Protein AF-0000000081785352 (afdb_homodimer)

Solvent-accessible surface area (backbone atoms only — not comparable to full-atom values): 16681 Å² total; per-residue (Å²): 134,84,82,73,74,74,72,71,71,74,72,75,78,76,78,70,75,74,60,83,77,53,46,38,30,34,48,76,47,72,40,53,47,64,57,31,37,46,71,58,46,30,37,68,71,45,39,52,56,57,69,66,54,66,41,34,36,35,33,47,61,52,92,80,40,38,36,40,42,34,42,35,51,96,47,37,34,42,33,44,45,51,38,59,75,39,72,48,75,42,77,31,91,75,38,78,31,36,65,34,37,33,38,31,36,75,40,66,90,74,40,27,42,35,35,39,26,69,72,33,74,70,61,34,63,31,40,33,42,34,75,55,96,81,22,45,38,36,37,39,31,38,53,87,33,56,21,40,36,36,22,39,74,51,135,134,84,80,74,74,74,72,72,71,76,73,74,80,76,78,70,74,76,60,82,77,52,46,39,31,32,48,77,46,73,40,52,48,62,56,33,36,47,70,59,46,31,37,70,71,45,39,52,55,57,70,68,54,65,40,35,36,37,33,46,62,50,92,80,40,40,37,39,41,35,43,35,52,95,48,37,34,42,33,44,45,51,39,60,75,40,72,49,75,43,76,30,91,74,38,80,29,35,68,34,37,33,39,32,35,76,39,67,90,74,41,27,40,34,35,39,26,70,71,32,75,70,60,34,61,30,41,32,41,32,76,55,97,80,22,44,37,37,38,40,33,38,52,88,34,56,21,40,38,37,22,38,73,50,136

Secondary structure (DSSP, 8-state):
------------PPPPPS----EEEEEEEEESHHHHHHHTT--HHHHHHHHH---EEEEEE-TT-EEEEEEE-SSEEEEEEEETTS-EEEE-TTSTT-EEEEEEEEETTTTEEEEEESS-TTTSEEEEEEEETTEEEEEEEETTEEEEEEEEEE-/------------PPPPPS----EEEEEEEEESHHHHHHHTT--HHHHHHHHH---EEEEEE-TT-EEEEEEE-SSEEEEEEEETTS-EEEE-TTSTT-EEEEEEEEETTTTEEEEEESS-TTTSEEEEEEEETTEEEEEEEETTEEEEEEEEEE-

Nearest PDB structures (foldseek):
  6c1z-assembly1_A  TM=8.554E-01  e=6.129E-11  Caenorhabditis elegans
  1o8v-assembly1_A  TM=8.594E-01  e=3.859E-10  Echinococcus granulosus
  2flj-assembly1_A  TM=8.666E-01  e=2.560E-09  Locusta migratoria
  1ftp-assembly1_B  TM=8.666E-01  e=1.377E-08  Schistocerca gregaria
  3em0-assembly1_A  TM=8.416E-01  e=2.353E-07  Danio rerio

Organism: Acanthaster planci (NCBI:txid133434)

Structure (mmCIF, N/CA/C/O backbone):
data_AF-0000000081785352-model_v1
#
loop_
_entity.id
_entity.type
_entity.pdbx_description
1 polymer 'Cellular retinoic acid-binding protein 2-like'
#
loop_
_atom_site.group_PDB
_atom_site.id
_atom_site.type_symbol
_atom_site.label_atom_id
_atom_site.label_alt_id
_atom_site.label_comp_id
_atom_site.label_asym_id
_atom_site.label_entity_id
_atom_site.label_seq_id
_atom_site.pdbx_PDB_ins_code
_atom_site.Cartn_x
_atom_site.Cartn_y
_atom_site.Cartn_z
_atom_site.occupancy
_atom_site.B_iso_or_equiv
_atom_site.auth_seq_id
_atom_site.auth_comp_id
_atom_site.auth_asym_id
_atom_site.auth_atom_id
_atom_site.pdbx_PDB_model_num
ATOM 1 N N . MET A 1 1 ? -49 -27.609 -0.62 1 34.97 1 MET A N 1
ATOM 2 C CA . MET A 1 1 ? -47.781 -27.375 -1.351 1 34.97 1 MET A CA 1
ATOM 3 C C . MET A 1 1 ? -46.562 -27.484 -0.421 1 34.97 1 MET A C 1
ATOM 5 O O . MET A 1 1 ? -46.5 -26.781 0.588 1 34.97 1 MET A O 1
ATOM 9 N N . SER A 1 2 ? -45.875 -28.703 -0.407 1 41.09 2 SER A N 1
ATOM 10 C CA . SER A 1 2 ? -44.75 -29.047 0.441 1 41.09 2 SER A CA 1
ATOM 11 C C . SER A 1 2 ? -43.531 -28.156 0.157 1 41.09 2 SER A 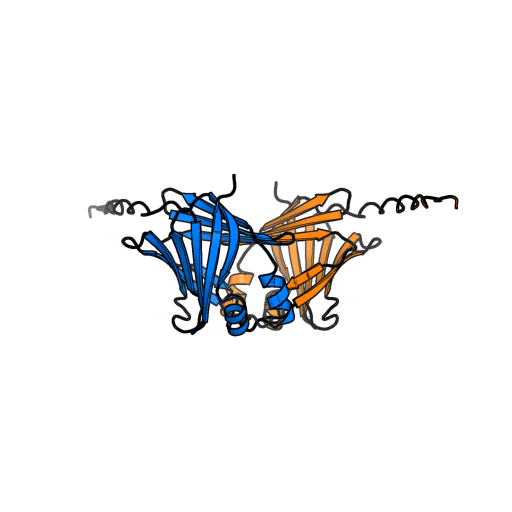C 1
ATOM 13 O O . SER A 1 2 ? -43.125 -28 -0.996 1 41.09 2 SER A O 1
ATOM 15 N N . ASN A 1 3 ? -43.25 -27.078 0.851 1 48 3 ASN A N 1
ATOM 16 C CA . ASN A 1 3 ? -42 -26.312 0.846 1 48 3 ASN A CA 1
ATOM 17 C C . ASN A 1 3 ? -40.781 -27.203 0.98 1 48 3 ASN A C 1
ATOM 19 O O . ASN A 1 3 ? -40.469 -27.672 2.076 1 48 3 ASN A O 1
ATOM 23 N N . THR A 1 4 ? -40.406 -28.062 -0.015 1 46.59 4 THR A N 1
ATOM 24 C CA . THR A 1 4 ? -39.125 -28.75 -0.022 1 46.59 4 THR A CA 1
ATOM 25 C C . THR A 1 4 ? -37.969 -27.766 0.078 1 46.59 4 THR A C 1
ATOM 27 O O . THR A 1 4 ? -37.75 -26.953 -0.825 1 46.59 4 THR A O 1
ATOM 30 N N . THR A 1 5 ? -37.688 -27.312 1.221 1 48.66 5 THR A N 1
ATOM 31 C CA . THR A 1 5 ? -36.406 -26.656 1.457 1 48.66 5 THR A CA 1
ATOM 32 C C . THR A 1 5 ? -35.281 -27.438 0.788 1 48.66 5 THR A C 1
ATOM 34 O O . THR A 1 5 ? -35.031 -28.594 1.135 1 48.66 5 THR A O 1
ATOM 37 N N . SER A 1 6 ? -35.031 -27.25 -0.43 1 46.06 6 SER A N 1
ATOM 38 C CA . SER A 1 6 ? -33.875 -27.859 -1.086 1 46.06 6 SER A CA 1
ATOM 39 C C . SER A 1 6 ? -32.594 -27.703 -0.244 1 46.06 6 SER A C 1
ATOM 41 O O . SER A 1 6 ? -32.188 -26.578 0.062 1 46.06 6 SER A O 1
ATOM 43 N N . GLU A 1 7 ? -32.312 -28.594 0.63 1 48.66 7 GLU A N 1
ATOM 44 C CA . GLU A 1 7 ? -31 -28.734 1.277 1 48.66 7 GLU A CA 1
ATOM 45 C C . GLU A 1 7 ? -29.859 -28.531 0.283 1 48.66 7 GLU A C 1
ATOM 47 O O . GLU A 1 7 ? -29.719 -29.297 -0.674 1 48.66 7 GLU A O 1
ATOM 52 N N . GLN A 1 8 ? -29.531 -27.344 -0.098 1 49.44 8 GLN A N 1
ATOM 53 C CA . GLN A 1 8 ? -28.344 -27.219 -0.934 1 49.44 8 GLN A CA 1
ATOM 54 C C . GLN A 1 8 ? -27.234 -28.156 -0.459 1 49.44 8 GLN A C 1
ATOM 56 O O . GLN A 1 8 ? -26.938 -28.219 0.736 1 49.44 8 GLN A O 1
ATOM 61 N N . GLU A 1 9 ? -27.047 -29.281 -1.127 1 48.69 9 GLU A N 1
ATOM 62 C CA . GLU A 1 9 ? -25.922 -30.156 -0.793 1 48.69 9 GLU A CA 1
ATOM 63 C C . GLU A 1 9 ? -24.688 -29.359 -0.428 1 48.69 9 GLU A C 1
ATOM 65 O O . GLU A 1 9 ? -24.391 -28.344 -1.05 1 48.69 9 GLU A O 1
ATOM 70 N N . PRO A 1 10 ? -24.094 -29.547 0.705 1 54.91 10 PRO A N 1
ATOM 71 C CA . PRO A 1 10 ? -22.859 -28.844 1.062 1 54.91 10 PRO A CA 1
ATOM 72 C C . PRO A 1 10 ? -21.859 -28.797 -0.092 1 54.91 10 PRO A C 1
ATOM 74 O O . PRO A 1 10 ? -21.719 -29.766 -0.843 1 54.91 10 PRO A O 1
ATOM 77 N N . LEU A 1 11 ? -21.562 -27.641 -0.565 1 58.19 11 LEU A N 1
ATOM 78 C CA . LEU A 1 11 ? -20.516 -27.531 -1.579 1 58.19 11 LEU A CA 1
ATOM 79 C C . LEU A 1 11 ? -19.375 -28.5 -1.293 1 58.19 11 LEU A C 1
ATOM 81 O O . LEU A 1 11 ? -19.062 -28.766 -0.131 1 58.19 11 LEU A O 1
ATOM 85 N N . PRO A 1 12 ? -19.141 -29.484 -2.182 1 58.5 12 PRO A N 1
ATOM 86 C CA . PRO A 1 12 ? -17.984 -30.359 -1.933 1 58.5 12 PRO A CA 1
ATOM 87 C C . PRO A 1 12 ? -16.828 -29.625 -1.267 1 58.5 12 PRO A C 1
ATOM 89 O O . PRO A 1 12 ? -16.656 -28.422 -1.468 1 58.5 12 PRO A O 1
ATOM 92 N N . PRO A 1 13 ? -16.234 -30.266 -0.225 1 62.09 13 PRO A N 1
ATOM 93 C CA . PRO A 1 13 ? -15.094 -29.641 0.458 1 62.09 13 PRO A CA 1
ATOM 94 C C . PRO A 1 13 ? -14.023 -29.141 -0.512 1 62.09 13 PRO A C 1
ATOM 96 O O . PRO A 1 13 ? -13.758 -29.797 -1.524 1 62.09 13 PRO A O 1
ATOM 99 N N . LYS A 1 14 ? -13.773 -27.859 -0.495 1 67.38 14 LYS A N 1
ATOM 100 C CA . LYS A 1 14 ? -12.719 -27.297 -1.33 1 67.38 14 LYS A CA 1
ATOM 101 C C . LYS A 1 14 ? -11.422 -28.078 -1.183 1 67.38 14 LYS A C 1
ATOM 103 O O . LYS A 1 14 ? -11 -28.391 -0.067 1 67.38 14 LYS A O 1
ATOM 108 N N . PRO A 1 15 ? -10.914 -28.609 -2.307 1 77.12 15 PRO A N 1
ATOM 109 C CA . PRO A 1 15 ? -9.625 -29.312 -2.193 1 77.12 15 PRO A CA 1
ATOM 110 C C . PRO A 1 15 ? -8.57 -28.484 -1.473 1 77.12 15 PRO A C 1
ATOM 112 O O . PRO A 1 15 ? -8.578 -27.25 -1.562 1 77.12 15 PRO A O 1
ATOM 115 N N . LYS A 1 16 ? -7.848 -29.188 -0.666 1 82.25 16 LYS A N 1
ATOM 116 C CA . LYS A 1 16 ? -6.758 -28.547 0.069 1 82.25 16 LYS A CA 1
ATOM 117 C C . LYS A 1 16 ? -5.707 -27.984 -0.885 1 82.25 16 LYS A C 1
ATOM 119 O O . LYS A 1 16 ? -5.398 -28.609 -1.909 1 82.25 16 LYS A O 1
ATOM 124 N N . ALA A 1 17 ? -5.152 -26.828 -0.59 1 89.88 17 ALA A N 1
ATOM 125 C CA . ALA A 1 17 ? -4.102 -26.219 -1.392 1 89.88 17 ALA A CA 1
ATOM 126 C C . ALA A 1 17 ? -2.924 -27.156 -1.588 1 89.88 17 ALA A C 1
ATOM 128 O O . ALA A 1 17 ? -2.561 -27.906 -0.673 1 89.88 17 ALA A O 1
ATOM 129 N N . PRO A 1 18 ? -2.295 -27.219 -2.775 1 91.12 18 PRO A N 1
ATOM 130 C CA . PRO A 1 18 ? -1.188 -28.141 -3.049 1 91.12 18 PRO A CA 1
ATOM 131 C C . PRO A 1 18 ? 0.081 -27.781 -2.279 1 91.12 18 PRO A C 1
ATOM 133 O O . PRO A 1 18 ? 0.969 -28.625 -2.119 1 91.12 18 PRO A O 1
ATOM 136 N N . VAL A 1 19 ? 0.191 -26.562 -1.923 1 92.88 19 VAL A N 1
ATOM 137 C CA . VAL A 1 19 ? 1.374 -26.125 -1.188 1 92.88 19 VAL A CA 1
ATOM 138 C C . VAL A 1 19 ? 0.979 -25.078 -0.15 1 92.88 19 VAL A C 1
ATOM 140 O O . VAL A 1 19 ? 0.018 -24.328 -0.347 1 92.88 19 VAL A O 1
ATOM 143 N N . ASP A 1 20 ? 1.689 -25.109 0.967 1 94.56 20 ASP A N 1
ATOM 144 C CA . ASP A 1 20 ? 1.576 -24.062 1.983 1 94.56 20 ASP A CA 1
ATOM 145 C C . ASP A 1 20 ? 2.689 -23.031 1.837 1 94.56 20 ASP A C 1
ATOM 147 O O . ASP A 1 20 ? 3.854 -23.312 2.125 1 94.56 20 ASP A O 1
ATOM 151 N N . LEU A 1 21 ? 2.385 -21.859 1.47 1 96.31 21 LEU A N 1
ATOM 152 C CA . LEU A 1 21 ? 3.361 -20.812 1.222 1 96.31 21 LEU A CA 1
ATOM 153 C C . LEU A 1 21 ? 3.588 -19.969 2.477 1 96.31 21 LEU A C 1
ATOM 155 O O . LEU A 1 21 ? 4.367 -19.016 2.459 1 96.31 21 LEU A O 1
ATOM 159 N N . SER A 1 22 ? 2.912 -20.297 3.631 1 96.94 22 SER A N 1
ATOM 160 C CA . SER A 1 22 ? 2.992 -19.5 4.848 1 96.94 22 SER A CA 1
ATOM 161 C C . SER A 1 22 ? 4.434 -19.359 5.324 1 96.94 22 SER A C 1
ATOM 163 O O . SER A 1 22 ? 5.211 -20.312 5.258 1 96.94 22 SER A O 1
ATOM 165 N N . GLY A 1 23 ? 4.715 -18.156 5.793 1 97.44 23 GLY A N 1
ATOM 166 C CA . GLY A 1 23 ? 6.043 -17.922 6.34 1 97.44 23 GLY A CA 1
ATOM 167 C C . GLY A 1 23 ? 6.516 -16.484 6.152 1 97.44 23 GLY A C 1
ATOM 168 O O . GLY A 1 23 ? 5.777 -15.648 5.648 1 97.44 23 GLY A O 1
ATOM 169 N N . LYS A 1 24 ? 7.652 -16.25 6.68 1 98.44 24 LYS A N 1
ATOM 170 C CA . LYS A 1 24 ? 8.359 -14.984 6.477 1 98.44 24 LYS A CA 1
ATOM 171 C C . LYS A 1 24 ? 9.562 -15.172 5.555 1 98.44 24 LYS A C 1
ATOM 173 O O . LYS A 1 24 ? 10.344 -16.109 5.727 1 98.44 24 LYS A O 1
ATOM 178 N N . TRP A 1 25 ? 9.617 -14.336 4.629 1 98.56 25 TRP A N 1
ATOM 179 C CA . TRP A 1 25 ? 10.57 -14.461 3.531 1 98.56 25 TRP A CA 1
ATOM 180 C C . TRP A 1 25 ? 11.328 -13.148 3.316 1 98.56 25 TRP A C 1
ATOM 182 O O . TRP A 1 25 ? 10.734 -12.07 3.379 1 98.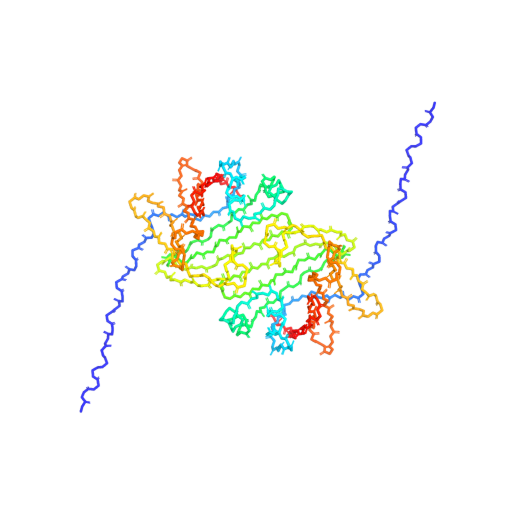56 25 TRP A O 1
ATOM 192 N N . LYS A 1 26 ? 12.609 -13.289 3.004 1 98.38 26 LYS A N 1
ATOM 193 C CA . LYS A 1 26 ? 13.43 -12.117 2.707 1 98.38 26 LYS A CA 1
ATOM 194 C C . LYS A 1 26 ? 14 -12.195 1.292 1 98.38 26 LYS A C 1
ATOM 196 O O . LYS A 1 26 ? 14.523 -13.227 0.881 1 98.38 26 LYS A O 1
ATOM 201 N N . LEU A 1 27 ? 13.875 -11.109 0.538 1 98.5 27 LEU A N 1
ATOM 202 C CA . LEU A 1 27 ? 14.422 -11.047 -0.811 1 98.5 27 LEU A CA 1
ATOM 203 C C . LEU A 1 27 ? 15.945 -11.133 -0.781 1 98.5 27 LEU A C 1
ATOM 205 O O . LEU A 1 27 ? 16.594 -10.438 -0.003 1 98.5 27 LEU A O 1
ATOM 209 N N . ILE A 1 28 ? 16.484 -11.922 -1.74 1 97.75 28 ILE A N 1
ATOM 210 C CA . ILE A 1 28 ? 17.938 -12.031 -1.75 1 97.75 28 ILE A CA 1
ATOM 211 C C . ILE A 1 28 ? 18.469 -11.805 -3.166 1 97.75 28 ILE A C 1
ATOM 213 O O . ILE A 1 28 ? 19.672 -11.578 -3.363 1 97.75 28 ILE A O 1
ATOM 217 N N . LYS A 1 29 ? 17.594 -11.953 -4.129 1 97.12 29 LYS A N 1
ATOM 218 C CA . LYS A 1 29 ? 18.047 -11.852 -5.516 1 97.12 29 LYS A CA 1
ATOM 219 C C . LYS A 1 29 ? 16.891 -11.461 -6.438 1 97.12 29 LYS A C 1
ATOM 221 O O . LYS A 1 29 ? 15.766 -11.914 -6.246 1 97.12 29 LYS A O 1
ATOM 226 N N . ASN A 1 30 ? 17.219 -10.625 -7.414 1 97.81 30 ASN A N 1
ATOM 227 C CA . ASN A 1 30 ? 16.312 -10.32 -8.508 1 97.81 30 ASN A CA 1
ATOM 228 C C . ASN A 1 30 ? 16.891 -10.75 -9.859 1 97.81 30 ASN A C 1
ATOM 230 O O . ASN A 1 30 ? 18.094 -10.711 -10.055 1 97.81 30 ASN A O 1
ATOM 234 N N . GLU A 1 31 ? 16.062 -11.188 -10.75 1 98.31 31 GLU A N 1
ATOM 235 C CA . GLU A 1 31 ? 16.375 -11.344 -12.164 1 98.31 31 GLU A CA 1
ATOM 236 C C . GLU A 1 31 ? 15.461 -10.469 -13.031 1 98.31 31 GLU A C 1
ATOM 238 O O . GLU A 1 31 ? 14.234 -10.539 -12.914 1 98.31 31 GLU A O 1
ATOM 243 N N . ASN A 1 32 ? 16.031 -9.586 -13.875 1 98.12 32 ASN A N 1
ATOM 244 C CA . ASN A 1 32 ? 15.336 -8.781 -14.867 1 98.12 32 ASN A CA 1
ATOM 245 C C . ASN A 1 32 ? 14.336 -7.832 -14.219 1 98.12 32 ASN A C 1
ATOM 247 O O . ASN A 1 32 ? 13.266 -7.578 -14.773 1 98.12 32 ASN A O 1
ATOM 251 N N . TYR A 1 33 ? 14.617 -7.426 -13.008 1 97.5 33 TYR A N 1
ATOM 252 C CA . TYR A 1 33 ? 13.664 -6.602 -12.266 1 97.5 33 TYR A CA 1
ATOM 253 C C . TYR A 1 33 ? 13.648 -5.176 -12.797 1 97.5 33 TYR A C 1
ATOM 255 O O . TYR A 1 33 ? 12.594 -4.551 -12.891 1 97.5 33 TYR A O 1
ATOM 263 N N . ASP A 1 34 ? 14.852 -4.664 -13.141 1 95.94 34 ASP A N 1
ATOM 264 C CA . ASP A 1 34 ? 14.93 -3.32 -13.711 1 95.94 34 ASP A CA 1
ATOM 265 C C . ASP A 1 34 ? 14.109 -3.219 -14.992 1 95.94 34 ASP A C 1
ATOM 267 O O . ASP A 1 34 ? 13.359 -2.26 -15.18 1 95.94 34 ASP A O 1
ATOM 271 N N . GLU A 1 35 ? 14.164 -4.148 -15.875 1 96.38 35 GLU A N 1
ATOM 272 C CA . GLU A 1 35 ? 13.406 -4.172 -17.125 1 96.38 35 GLU A CA 1
ATOM 273 C C . GLU A 1 35 ? 11.906 -4.242 -16.859 1 96.38 35 GLU A C 1
ATOM 275 O O . GLU A 1 35 ? 11.117 -3.605 -17.562 1 96.38 35 GLU A O 1
ATOM 280 N N . PHE A 1 36 ? 11.594 -5 -15.922 1 96.69 36 PHE A N 1
ATOM 281 C CA . PHE A 1 36 ? 10.195 -5.109 -15.531 1 96.69 36 PHE A CA 1
ATOM 282 C C . PHE A 1 36 ? 9.648 -3.762 -15.078 1 96.69 36 PHE A C 1
ATOM 284 O O . PHE A 1 36 ? 8.594 -3.328 -15.531 1 96.69 36 PHE A O 1
ATOM 291 N N . LEU A 1 37 ? 10.406 -3.059 -14.234 1 95.06 37 LEU A N 1
ATOM 292 C CA . LE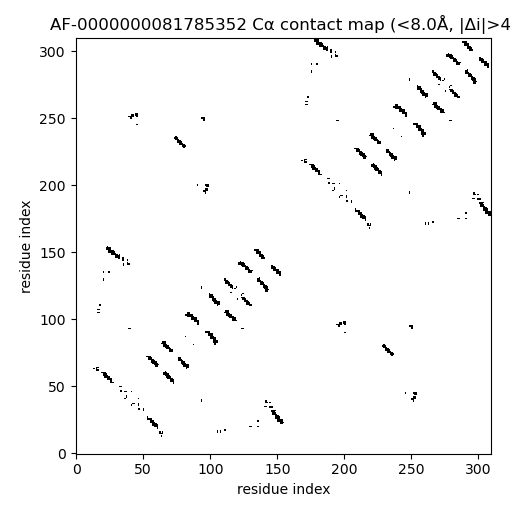U A 1 37 ? 10 -1.744 -13.75 1 95.06 37 LEU A CA 1
ATOM 293 C C . LEU A 1 37 ? 9.922 -0.741 -14.898 1 95.06 37 LEU A C 1
ATOM 295 O O . LEU A 1 37 ? 9.016 0.095 -14.938 1 95.06 37 LEU A O 1
ATOM 299 N N . GLN A 1 38 ? 10.898 -0.884 -15.805 1 93.81 38 GLN A N 1
ATOM 300 C CA . GLN A 1 38 ? 10.867 -0.028 -16.984 1 93.81 38 GLN A CA 1
ATOM 301 C C . GLN A 1 38 ? 9.594 -0.247 -17.797 1 93.81 38 GLN A C 1
ATOM 303 O O . GLN A 1 38 ? 8.969 0.713 -18.25 1 93.81 38 GLN A O 1
ATOM 308 N N . ALA A 1 39 ? 9.195 -1.455 -17.953 1 93.94 39 ALA A N 1
ATOM 309 C CA . ALA A 1 39 ? 7.98 -1.796 -18.688 1 93.94 39 ALA A CA 1
ATOM 310 C C . ALA A 1 39 ? 6.738 -1.282 -17.969 1 93.94 39 ALA A C 1
ATOM 312 O O . ALA A 1 39 ? 5.715 -1.004 -18.594 1 93.94 39 ALA A O 1
ATOM 313 N N . LEU A 1 40 ? 6.777 -1.118 -16.656 1 90.5 40 LEU A N 1
ATOM 314 C CA . LEU A 1 40 ? 5.684 -0.582 -15.844 1 90.5 40 LEU A CA 1
ATOM 315 C C . LEU A 1 40 ? 5.609 0.936 -15.977 1 90.5 40 LEU A C 1
ATOM 317 O O . LEU A 1 40 ? 4.66 1.558 -15.484 1 90.5 40 LEU A O 1
ATOM 321 N N . GLY A 1 41 ? 6.695 1.48 -16.5 1 88.81 41 GLY A N 1
ATOM 322 C CA . GLY A 1 41 ? 6.73 2.926 -16.656 1 88.81 41 GLY A CA 1
ATOM 323 C C . GLY A 1 41 ? 7.426 3.629 -15.5 1 88.81 41 GLY A C 1
ATOM 324 O O . GLY A 1 41 ? 7.246 4.832 -15.305 1 88.81 41 GLY A O 1
ATOM 325 N N . VAL A 1 42 ? 8.164 2.865 -14.781 1 90.19 42 VAL A N 1
ATOM 326 C CA . VAL A 1 42 ? 8.891 3.457 -13.656 1 90.19 42 VAL A CA 1
ATOM 327 C C . VAL A 1 42 ? 10.164 4.137 -14.164 1 90.19 42 VAL A C 1
ATOM 329 O O . VAL A 1 42 ? 10.93 3.543 -14.93 1 90.19 42 VAL A O 1
ATOM 332 N N . GLY A 1 43 ? 10.336 5.398 -13.781 1 90.69 43 GLY A N 1
ATOM 333 C CA . GLY A 1 43 ? 11.516 6.148 -14.18 1 90.69 43 GLY A CA 1
ATOM 334 C C . GLY A 1 43 ? 12.805 5.582 -13.609 1 90.69 43 GLY A C 1
ATOM 335 O O . GLY A 1 43 ? 12.781 4.809 -12.648 1 90.69 43 GLY A O 1
ATOM 336 N N . LYS A 1 44 ? 13.867 5.953 -14.133 1 92.06 44 LYS A N 1
ATOM 337 C CA . LYS A 1 44 ? 15.172 5.371 -13.844 1 92.06 44 LYS A CA 1
ATOM 338 C C . LYS A 1 44 ? 15.531 5.512 -12.367 1 92.06 44 LYS A C 1
ATOM 340 O O . LYS A 1 44 ? 15.961 4.547 -11.734 1 92.06 44 LYS A O 1
ATOM 345 N N . ILE A 1 45 ? 15.43 6.691 -11.742 1 88.44 45 ILE A N 1
ATOM 346 C CA . ILE A 1 45 ? 15.828 6.945 -10.367 1 88.44 45 ILE A CA 1
ATOM 347 C C . ILE A 1 45 ? 14.992 6.09 -9.422 1 88.44 45 ILE A C 1
ATOM 349 O O . ILE A 1 45 ? 15.531 5.453 -8.508 1 88.44 45 ILE A O 1
ATOM 353 N N . ALA A 1 46 ? 13.664 6.008 -9.672 1 90.12 46 ALA A N 1
ATOM 354 C CA . ALA A 1 46 ? 12.773 5.176 -8.867 1 90.12 46 ALA A CA 1
ATOM 355 C C . ALA A 1 46 ? 13.125 3.697 -9.016 1 90.12 46 ALA A C 1
ATOM 357 O O . ALA A 1 46 ? 12.992 2.924 -8.062 1 90.12 46 ALA A O 1
ATOM 358 N N . ARG A 1 47 ? 13.609 3.281 -10.242 1 94.38 47 ARG A N 1
ATOM 359 C CA . ARG A 1 47 ? 13.977 1.885 -10.453 1 94.38 47 ARG A CA 1
ATOM 360 C C . ARG A 1 47 ? 15.211 1.514 -9.641 1 94.38 47 ARG A C 1
ATOM 362 O O . ARG A 1 47 ? 15.289 0.417 -9.086 1 94.38 47 ARG A O 1
ATOM 369 N N . VAL A 1 48 ? 16.109 2.449 -9.594 1 91.88 48 VAL A N 1
ATOM 370 C CA . VAL A 1 48 ? 17.312 2.215 -8.805 1 91.88 48 VAL A CA 1
ATOM 371 C C . VAL A 1 48 ? 16.953 2.072 -7.328 1 91.88 48 VAL A C 1
ATOM 373 O O . VAL A 1 48 ? 17.391 1.136 -6.66 1 91.88 48 VAL A O 1
ATOM 376 N N . ALA A 1 49 ? 16.078 2.926 -6.852 1 88.38 49 ALA A N 1
ATOM 377 C CA . ALA A 1 49 ? 15.641 2.883 -5.457 1 88.38 49 ALA A CA 1
ATOM 378 C C . ALA A 1 49 ? 14.906 1.581 -5.152 1 88.38 49 ALA A C 1
ATOM 380 O O . ALA A 1 49 ? 15.164 0.938 -4.133 1 88.38 49 ALA A O 1
ATOM 381 N N . ALA A 1 50 ? 14.055 1.256 -6.004 1 89.62 50 ALA A N 1
ATOM 382 C CA . ALA A 1 50 ? 13.281 0.03 -5.828 1 89.62 50 ALA A CA 1
ATOM 383 C C . ALA A 1 50 ? 14.18 -1.199 -5.852 1 89.62 50 ALA A C 1
ATOM 385 O O . ALA A 1 50 ? 14.039 -2.098 -5.02 1 89.62 50 ALA A O 1
ATOM 386 N N . SER A 1 51 ? 15.086 -1.235 -6.77 1 90.81 51 SER A N 1
ATOM 387 C CA . SER A 1 51 ? 15.961 -2.387 -6.969 1 90.81 51 SER A CA 1
ATOM 388 C C . SER A 1 51 ? 16.953 -2.529 -5.824 1 90.81 51 SER A C 1
ATOM 390 O O . SER A 1 51 ? 17.547 -3.598 -5.629 1 90.81 51 SER A O 1
ATOM 392 N N . SER A 1 52 ? 17.094 -1.444 -5.148 1 90.06 52 SER A N 1
ATOM 393 C CA . SER A 1 52 ? 18.062 -1.469 -4.062 1 90.06 52 SER A CA 1
ATOM 394 C C . SER A 1 52 ? 17.438 -1.981 -2.77 1 90.06 52 SER A C 1
ATOM 396 O O . SER A 1 52 ? 18.141 -2.281 -1.807 1 90.06 52 SER A O 1
ATOM 398 N N . GLN A 1 53 ? 16.188 -2.047 -2.748 1 89.12 53 GLN A N 1
ATOM 399 C CA . GLN A 1 53 ? 15.508 -2.521 -1.547 1 89.12 53 GLN A CA 1
ATOM 400 C C . GLN A 1 53 ? 15.523 -4.047 -1.472 1 89.12 53 GLN A C 1
ATOM 402 O O . GLN A 1 53 ? 15.562 -4.723 -2.5 1 89.12 53 GLN A O 1
ATOM 407 N N . SER A 1 54 ? 15.547 -4.539 -0.222 1 93.19 54 SER A N 1
ATOM 408 C CA . SER A 1 54 ? 15.359 -5.961 0.064 1 93.19 54 SER A CA 1
ATOM 409 C C . SER A 1 54 ? 14.125 -6.191 0.934 1 93.19 54 SER A C 1
ATOM 411 O O . SER A 1 54 ? 14.25 -6.418 2.139 1 93.19 54 SER A O 1
ATOM 413 N N . PRO A 1 55 ? 12.984 -6.16 0.284 1 97.06 55 PRO A N 1
ATOM 414 C CA . PRO A 1 55 ? 11.758 -6.289 1.068 1 97.06 55 PRO A CA 1
ATOM 415 C C . PRO A 1 55 ? 11.625 -7.652 1.742 1 97.06 55 PRO A C 1
ATOM 417 O O . PRO A 1 55 ? 12.266 -8.617 1.318 1 97.06 55 PRO A O 1
ATOM 420 N N . THR A 1 56 ? 10.883 -7.617 2.824 1 97.94 56 THR A N 1
ATOM 421 C CA . THR A 1 56 ? 10.406 -8.859 3.426 1 97.94 56 THR A CA 1
ATOM 422 C C . THR A 1 56 ? 8.953 -9.117 3.064 1 97.94 56 THR A C 1
ATOM 424 O O . THR A 1 56 ? 8.188 -8.18 2.828 1 97.94 56 THR A O 1
ATOM 427 N N . MET A 1 57 ? 8.625 -10.352 3.029 1 98.5 57 MET A N 1
ATOM 428 C CA . MET A 1 57 ? 7.262 -10.781 2.729 1 98.5 57 MET A CA 1
ATOM 429 C C . MET A 1 57 ? 6.762 -11.773 3.777 1 98.5 57 MET A C 1
ATOM 431 O O . MET A 1 57 ? 7.488 -12.688 4.168 1 98.5 57 MET A O 1
ATOM 435 N N . GLU A 1 58 ? 5.629 -11.555 4.258 1 98.62 58 GLU A N 1
ATOM 436 C CA . GLU A 1 58 ? 4.949 -12.531 5.105 1 98.62 58 GLU A CA 1
ATOM 437 C C . GLU A 1 58 ? 3.668 -13.039 4.445 1 98.62 58 GLU A C 1
ATOM 439 O O . GLU A 1 58 ? 2.826 -12.242 4.02 1 98.62 58 GLU A O 1
ATOM 444 N N . ILE A 1 59 ? 3.541 -14.281 4.332 1 98.31 59 ILE A N 1
ATOM 445 C CA . ILE A 1 59 ? 2.338 -14.906 3.793 1 98.31 59 ILE A CA 1
ATOM 446 C C . ILE A 1 59 ? 1.648 -15.719 4.887 1 98.31 59 ILE A C 1
ATOM 448 O O . ILE A 1 59 ? 2.279 -16.562 5.539 1 98.31 59 ILE A O 1
ATOM 452 N N . LYS A 1 60 ? 0.428 -15.43 5.102 1 98.44 60 LYS A N 1
ATOM 453 C CA . LYS A 1 60 ? -0.461 -16.266 5.914 1 98.44 60 LYS A CA 1
ATOM 454 C C . LYS A 1 60 ? -1.521 -16.938 5.051 1 98.44 60 LYS A C 1
ATOM 456 O O . LYS A 1 60 ? -2.271 -16.266 4.34 1 98.44 60 LYS A O 1
ATOM 461 N N . GLN A 1 61 ? -1.512 -18.141 5.059 1 97.56 61 GLN A N 1
ATOM 462 C CA . GLN A 1 61 ? -2.449 -19 4.34 1 97.56 61 GLN A CA 1
ATOM 463 C C . GLN A 1 61 ? -3.244 -19.875 5.305 1 97.56 61 GLN A C 1
ATOM 465 O O . GLN A 1 61 ? -2.666 -20.562 6.152 1 97.56 61 GLN A O 1
ATOM 470 N N . ASP A 1 62 ? -4.543 -19.859 5.148 1 96 62 ASP A N 1
ATOM 471 C CA . ASP A 1 62 ? -5.309 -20.703 6.055 1 96 62 ASP A CA 1
ATOM 472 C C . ASP A 1 62 ? -5.895 -21.906 5.316 1 96 62 ASP A C 1
ATOM 474 O O . ASP A 1 62 ? -5.605 -22.125 4.137 1 96 62 ASP A O 1
ATOM 478 N N . GLU A 1 63 ? -6.703 -22.672 6.016 1 92.31 63 GLU A N 1
ATOM 479 C CA . GLU A 1 63 ? -7.199 -23.938 5.48 1 92.31 63 GLU A CA 1
ATOM 480 C C . GLU A 1 63 ? -8.219 -23.719 4.367 1 92.31 63 GLU A C 1
ATOM 482 O O . GLU A 1 63 ? -8.508 -24.625 3.588 1 92.31 63 GLU A O 1
ATOM 487 N N . ASN A 1 64 ? -8.781 -22.531 4.258 1 91.56 64 ASN A N 1
ATOM 488 C CA . ASN A 1 64 ? -9.773 -22.188 3.24 1 91.56 64 ASN A CA 1
ATOM 489 C C . ASN A 1 64 ? -9.148 -21.391 2.096 1 91.56 64 ASN A C 1
ATOM 491 O O . ASN A 1 64 ? -9.859 -20.766 1.307 1 91.56 64 ASN A O 1
ATOM 495 N N . ASP A 1 65 ? -7.844 -21.297 2.053 1 92.12 65 ASP A N 1
ATOM 496 C CA . ASP A 1 65 ? -7.07 -20.625 1.013 1 92.12 65 ASP A CA 1
ATOM 497 C C . ASP A 1 65 ? -7.301 -19.125 1.049 1 92.12 65 ASP A C 1
ATOM 499 O O . ASP A 1 65 ? -7.32 -18.469 0.005 1 92.12 65 ASP A O 1
ATOM 503 N N . ASN A 1 66 ? -7.668 -18.703 2.17 1 96.38 66 ASN A N 1
ATOM 504 C CA . ASN A 1 66 ? -7.535 -17.266 2.404 1 96.38 66 ASN A CA 1
ATOM 505 C C . ASN A 1 66 ? -6.074 -16.859 2.572 1 96.38 66 ASN A C 1
ATOM 507 O O . ASN A 1 66 ? -5.344 -17.453 3.363 1 96.38 66 ASN A O 1
ATOM 511 N N . MET A 1 67 ? -5.75 -15.883 1.842 1 98 67 MET A N 1
ATOM 512 C CA . MET A 1 67 ? -4.359 -15.438 1.808 1 98 67 MET A CA 1
ATOM 513 C C . MET A 1 67 ? -4.227 -14.023 2.359 1 98 67 MET A C 1
ATOM 515 O O . MET A 1 67 ? -5.047 -13.156 2.055 1 98 67 MET A O 1
ATOM 519 N N . VAL A 1 68 ? -3.273 -13.773 3.16 1 98.38 68 VAL A N 1
ATOM 520 C CA . VAL A 1 68 ? -2.811 -12.445 3.549 1 98.38 68 VAL A CA 1
ATOM 521 C C . VAL A 1 68 ? -1.327 -12.297 3.215 1 98.38 68 VAL A C 1
ATOM 523 O O . VAL A 1 68 ? -0.484 -12.992 3.785 1 98.38 68 VAL A O 1
ATOM 526 N N . VAL A 1 69 ? -1.018 -11.453 2.324 1 98.31 69 VAL A N 1
ATOM 527 C CA . VAL A 1 69 ? 0.355 -11.242 1.879 1 98.31 69 VAL A CA 1
ATOM 528 C C . VAL A 1 69 ? 0.809 -9.836 2.26 1 98.31 69 VAL A C 1
ATOM 530 O O . VAL A 1 69 ? 0.263 -8.844 1.767 1 98.31 69 VAL A O 1
ATOM 533 N N . THR A 1 70 ? 1.789 -9.734 3.113 1 98.25 70 THR A N 1
ATOM 534 C CA . THR A 1 70 ? 2.334 -8.461 3.57 1 98.25 70 THR A CA 1
ATOM 535 C C . THR A 1 70 ? 3.75 -8.258 3.037 1 98.25 70 THR A C 1
ATOM 537 O O . THR A 1 70 ? 4.629 -9.086 3.258 1 98.25 70 THR A O 1
ATOM 540 N N . VAL A 1 71 ? 3.977 -7.254 2.252 1 97.69 71 VAL A N 1
ATOM 541 C CA . VAL A 1 71 ? 5.301 -6.863 1.772 1 97.69 71 VAL A CA 1
ATOM 542 C C . VAL A 1 71 ? 5.758 -5.598 2.494 1 97.69 71 VAL A C 1
ATOM 544 O O . VAL A 1 71 ? 5.02 -4.613 2.561 1 97.69 71 VAL A O 1
ATOM 547 N N . SER A 1 72 ? 6.941 -5.621 3.066 1 96.62 72 SER A N 1
ATOM 548 C CA . SER A 1 72 ? 7.406 -4.52 3.904 1 96.62 72 SER A CA 1
ATOM 549 C C . SER A 1 72 ? 8.789 -4.039 3.467 1 96.62 72 SER A C 1
ATOM 551 O O . SER A 1 72 ? 9.672 -4.848 3.195 1 96.62 72 SER A O 1
ATOM 553 N N . THR A 1 73 ? 8.938 -2.768 3.357 1 93 73 THR A N 1
ATOM 554 C CA . THR A 1 73 ? 10.195 -2.037 3.283 1 93 73 THR A CA 1
ATOM 555 C C . THR A 1 73 ? 10.391 -1.161 4.516 1 93 73 THR A C 1
ATOM 557 O O . THR A 1 73 ? 9.516 -1.103 5.387 1 93 73 THR A O 1
ATOM 560 N N . PRO A 1 74 ? 11.484 -0.517 4.75 1 84.81 74 PRO A N 1
ATOM 561 C CA . PRO A 1 74 ? 11.672 0.288 5.961 1 84.81 74 PRO A CA 1
ATOM 562 C C . PRO A 1 74 ? 10.617 1.387 6.105 1 84.81 74 PRO A C 1
ATOM 564 O O . PRO A 1 74 ? 10.156 1.662 7.215 1 84.81 74 PRO A O 1
ATOM 567 N N . MET A 1 75 ? 10.047 1.887 5.043 1 87.5 75 MET A N 1
ATOM 568 C CA . MET A 1 75 ? 9.18 3.059 5.18 1 87.5 75 MET A CA 1
ATOM 569 C C . MET A 1 75 ? 7.734 2.713 4.848 1 87.5 75 MET A C 1
ATOM 571 O O . MET A 1 75 ? 6.84 3.543 5.016 1 87.5 75 MET A O 1
ATOM 575 N N . ARG A 1 76 ? 7.547 1.504 4.422 1 92.94 76 ARG A N 1
ATOM 576 C CA . ARG A 1 76 ? 6.199 1.214 3.938 1 92.94 76 ARG A CA 1
ATOM 577 C C . ARG A 1 76 ? 5.902 -0.28 4.008 1 92.94 76 ARG A C 1
ATOM 579 O O . ARG A 1 76 ? 6.785 -1.106 3.77 1 92.94 76 ARG A O 1
ATOM 586 N N . ALA A 1 77 ? 4.664 -0.619 4.273 1 96.19 77 ALA A N 1
ATOM 587 C CA . ALA A 1 77 ? 4.176 -1.985 4.109 1 96.19 77 ALA A CA 1
ATOM 588 C C . ALA A 1 77 ? 2.82 -2.004 3.408 1 96.19 77 ALA A C 1
ATOM 590 O O . ALA A 1 77 ? 2.031 -1.064 3.543 1 96.19 77 ALA A O 1
ATOM 591 N N . THR A 1 78 ? 2.605 -2.984 2.582 1 96 78 THR A N 1
ATOM 592 C CA . THR A 1 78 ? 1.306 -3.248 1.975 1 96 78 THR A CA 1
ATOM 593 C C . THR A 1 78 ? 0.835 -4.664 2.301 1 96 78 THR A C 1
ATOM 595 O O . THR A 1 78 ? 1.637 -5.598 2.326 1 96 78 THR A O 1
ATOM 598 N N . GLU A 1 79 ? -0.402 -4.793 2.58 1 97.31 79 GLU A N 1
ATOM 599 C CA . GLU A 1 79 ? -1.046 -6.074 2.844 1 97.31 79 GLU A CA 1
ATOM 600 C C . GLU A 1 79 ? -2.205 -6.32 1.881 1 97.31 79 GLU A C 1
ATOM 602 O O . GLU A 1 79 ? -3.115 -5.496 1.775 1 97.31 79 GLU A O 1
ATOM 607 N N . ASP A 1 80 ? -2.188 -7.367 1.121 1 96.69 80 ASP A N 1
ATOM 608 C CA . ASP A 1 80 ? -3.277 -7.816 0.259 1 96.69 80 ASP A CA 1
ATOM 609 C C . ASP A 1 80 ? -3.969 -9.047 0.842 1 96.69 80 ASP A C 1
ATOM 611 O O . ASP A 1 80 ? -3.305 -9.969 1.322 1 96.69 80 ASP A O 1
ATOM 615 N N . ARG A 1 81 ? -5.211 -9 0.767 1 97.5 81 ARG A N 1
ATOM 616 C CA . ARG A 1 81 ? -6.043 -10.102 1.241 1 97.5 81 ARG A CA 1
ATOM 617 C C . ARG A 1 81 ? -6.93 -10.641 0.124 1 97.5 81 ARG A C 1
ATOM 619 O O . ARG A 1 81 ? -7.648 -9.875 -0.526 1 97.5 81 ARG A O 1
ATOM 626 N N . TYR A 1 82 ? -6.871 -11.906 -0.068 1 97.19 82 TYR A N 1
ATOM 627 C CA . TYR A 1 82 ? -7.711 -12.516 -1.097 1 97.19 82 TYR A CA 1
ATOM 628 C C . TYR A 1 82 ? -7.949 -13.992 -0.804 1 97.19 82 TYR A C 1
ATOM 630 O O . TYR A 1 82 ? -7.285 -14.578 0.056 1 97.19 82 TYR A O 1
ATOM 638 N N . THR A 1 83 ? -8.852 -14.57 -1.501 1 96.56 83 THR A N 1
ATOM 639 C CA . THR A 1 83 ? -9.148 -15.992 -1.445 1 96.56 83 THR A CA 1
ATOM 640 C C . THR A 1 83 ? -8.844 -16.656 -2.783 1 96.56 83 THR A C 1
ATOM 642 O O . THR A 1 83 ? -9.305 -16.203 -3.832 1 96.56 83 THR A O 1
ATOM 645 N N . VAL A 1 84 ? -8.078 -17.688 -2.709 1 96.94 84 VAL A N 1
ATOM 646 C CA . VAL A 1 84 ? -7.766 -18.406 -3.943 1 96.94 84 VAL A CA 1
ATOM 647 C C . VAL A 1 84 ? -9.039 -19 -4.539 1 96.94 84 VAL A C 1
ATOM 649 O O . VAL A 1 84 ? -9.859 -19.578 -3.822 1 96.94 84 VAL A O 1
ATOM 652 N N . GLY A 1 85 ? -9.164 -18.766 -5.836 1 95.94 85 GLY A N 1
ATOM 653 C CA . GLY A 1 85 ? -10.352 -19.234 -6.543 1 95.94 85 GLY A CA 1
ATOM 654 C C . GLY A 1 85 ? -11.438 -18.188 -6.652 1 95.94 85 GLY A C 1
ATOM 655 O O . GLY A 1 85 ? -12.445 -18.391 -7.328 1 95.94 85 GLY A O 1
ATOM 656 N N . GLN A 1 86 ? -11.242 -17.047 -5.984 1 96.75 86 GLN A N 1
ATOM 657 C CA . GLN A 1 86 ? -12.211 -15.961 -6.043 1 96.75 86 GLN A CA 1
ATOM 658 C C . GLN A 1 86 ? -11.594 -14.711 -6.668 1 96.75 86 GLN A C 1
ATOM 660 O O . GLN A 1 86 ? -10.438 -14.375 -6.383 1 96.75 86 GLN A O 1
ATOM 665 N N . GLU A 1 87 ? -12.367 -14.062 -7.41 1 97.25 87 GLU A N 1
ATOM 666 C CA . GLU A 1 87 ? -11.914 -12.805 -7.996 1 97.25 87 GLU A CA 1
ATOM 667 C C . GLU A 1 87 ? -11.883 -11.688 -6.953 1 97.25 87 GLU A C 1
ATOM 669 O O . GLU A 1 87 ? -12.641 -11.719 -5.984 1 97.25 87 GLU A O 1
ATOM 674 N N . PHE A 1 88 ? -11.055 -10.781 -7.254 1 94.75 88 PHE A N 1
ATOM 675 C CA . PHE A 1 88 ? -11.07 -9.531 -6.512 1 94.75 88 PHE A CA 1
ATOM 676 C C . PHE A 1 88 ? -10.672 -8.367 -7.402 1 94.75 88 PHE A C 1
ATOM 678 O O . PHE A 1 88 ? -10.016 -8.562 -8.43 1 94.75 88 PHE A O 1
ATOM 685 N N . THR A 1 89 ? -11.094 -7.203 -7.055 1 91.69 89 THR A N 1
ATOM 686 C CA . THR A 1 89 ? -10.844 -6 -7.836 1 91.69 89 THR A CA 1
ATOM 687 C C . THR A 1 89 ? -10.102 -4.957 -6.996 1 91.69 89 THR A C 1
ATOM 689 O O . THR A 1 89 ? -10.453 -4.719 -5.84 1 91.69 89 THR A O 1
ATOM 692 N N . ASN A 1 90 ? -8.992 -4.453 -7.574 1 87.62 90 ASN A N 1
ATOM 693 C CA . ASN A 1 90 ? -8.18 -3.42 -6.945 1 87.62 90 ASN A CA 1
ATOM 694 C C . ASN A 1 90 ? -7.789 -2.33 -7.941 1 87.62 90 ASN A C 1
ATOM 696 O O . ASN A 1 90 ? -7.895 -2.523 -9.156 1 87.62 90 ASN A O 1
ATOM 700 N N . PRO A 1 91 ? -7.402 -1.185 -7.328 1 82 91 PRO A N 1
ATOM 701 C CA . PRO A 1 91 ? -6.781 -0.219 -8.242 1 82 91 PRO A CA 1
ATOM 702 C C . PRO A 1 91 ? -5.625 -0.819 -9.039 1 82 91 PRO A C 1
ATOM 704 O O . PRO A 1 91 ? -4.848 -1.616 -8.5 1 82 91 PRO A O 1
ATOM 707 N N . ASP A 1 92 ? -5.551 -0.462 -10.266 1 84.56 92 ASP A N 1
ATOM 708 C CA . ASP A 1 92 ? -4.484 -0.931 -11.148 1 84.56 92 ASP A CA 1
ATOM 709 C C . ASP A 1 92 ? -3.207 -0.121 -10.938 1 84.56 92 ASP A C 1
ATOM 711 O O . ASP A 1 92 ? -3.184 1.086 -11.188 1 84.56 92 ASP A O 1
ATOM 715 N N . PRO A 1 93 ? -2.117 -0.799 -10.547 1 78.44 93 PRO A N 1
ATOM 716 C CA . PRO A 1 93 ? -0.896 -0.03 -10.297 1 78.44 93 PRO A CA 1
ATOM 717 C C . PRO A 1 93 ? -0.249 0.479 -11.586 1 78.44 93 PRO A C 1
ATOM 719 O O . PRO A 1 93 ? 0.635 1.337 -11.539 1 78.44 93 PRO A O 1
ATOM 722 N N . THR A 1 94 ? -0.661 -0.019 -12.727 1 79.5 94 THR A N 1
ATOM 723 C CA . THR A 1 94 ? -0.022 0.316 -13.992 1 79.5 94 THR A CA 1
ATOM 724 C C . THR A 1 94 ? -0.866 1.318 -14.773 1 79.5 94 THR A C 1
ATOM 726 O O . THR A 1 94 ? -0.424 1.844 -15.797 1 79.5 94 THR A O 1
ATOM 729 N N . ARG A 1 95 ? -2.053 1.481 -14.398 1 81.62 95 ARG A N 1
ATOM 730 C CA . ARG A 1 95 ? -2.943 2.447 -15.031 1 81.62 95 ARG A CA 1
ATOM 731 C C . ARG A 1 95 ? -3.578 3.369 -13.992 1 81.62 95 ARG A C 1
ATOM 733 O O . ARG A 1 95 ? -4.52 2.977 -13.297 1 81.62 95 ARG A O 1
ATOM 740 N N . GLU A 1 96 ? -3.039 4.562 -14.078 1 74.19 96 GLU A N 1
ATOM 741 C CA . GLU A 1 96 ? -3.5 5.531 -13.086 1 74.19 96 GLU A CA 1
ATOM 742 C C . GLU A 1 96 ? -5.016 5.711 -13.148 1 74.19 96 GLU A C 1
ATOM 744 O O . GLU A 1 96 ? -5.578 5.891 -14.234 1 74.19 96 GLU A O 1
ATOM 749 N N . GLY A 1 97 ? -5.66 5.477 -12.039 1 78.44 97 GLY A N 1
ATOM 750 C CA . GLY A 1 97 ? -7.074 5.801 -11.914 1 78.44 97 GLY A CA 1
ATOM 751 C C . GLY A 1 97 ? -7.988 4.676 -12.359 1 78.44 97 GLY A C 1
ATOM 752 O O . GLY A 1 97 ? -9.211 4.84 -12.391 1 78.44 97 GLY A O 1
ATOM 753 N N . GLU A 1 98 ? -7.469 3.584 -12.742 1 84.44 98 GLU A N 1
ATOM 754 C CA . GLU A 1 98 ? -8.281 2.473 -13.234 1 84.44 98 GLU A CA 1
ATOM 755 C C . GLU A 1 98 ? -8.266 1.304 -12.25 1 84.44 98 GLU A C 1
ATOM 757 O O . GLU A 1 98 ? -7.43 1.255 -11.344 1 84.44 98 GLU A O 1
ATOM 762 N N . LEU A 1 99 ? -9.344 0.47 -12.414 1 90.81 99 LEU A N 1
ATOM 763 C CA . LEU A 1 99 ? -9.422 -0.766 -11.641 1 90.81 99 LEU A CA 1
ATOM 764 C C . LEU A 1 99 ? -9.008 -1.963 -12.484 1 90.81 99 LEU A C 1
ATOM 766 O O . LEU A 1 99 ? -9.094 -1.921 -13.719 1 90.81 99 LEU A O 1
ATOM 770 N N . ALA A 1 100 ? -8.539 -2.932 -11.797 1 93 100 ALA A N 1
ATOM 771 C CA . ALA A 1 100 ? -8.266 -4.219 -12.43 1 93 100 ALA A CA 1
ATOM 772 C C . ALA A 1 100 ? -8.805 -5.371 -11.586 1 93 100 ALA A C 1
ATOM 774 O O . ALA A 1 100 ? -8.719 -5.344 -10.359 1 93 100 ALA A O 1
ATOM 775 N N . THR A 1 101 ? -9.359 -6.367 -12.281 1 96.12 101 THR A N 1
ATOM 776 C CA . THR A 1 101 ? -9.828 -7.586 -11.633 1 96.12 101 THR A CA 1
ATOM 777 C C . THR A 1 101 ? -8.789 -8.695 -11.758 1 96.12 101 THR A C 1
ATOM 779 O O . THR A 1 101 ? -8.219 -8.906 -12.828 1 96.12 101 THR A O 1
ATOM 782 N N . TYR A 1 102 ? -8.562 -9.352 -10.625 1 96.88 102 TYR A N 1
ATOM 783 C CA . TYR A 1 102 ? -7.574 -10.414 -10.547 1 96.88 102 TYR A CA 1
ATOM 784 C C . TYR A 1 102 ? -8.219 -11.727 -10.102 1 96.88 102 TYR A C 1
ATOM 786 O O . TYR A 1 102 ? -9.273 -11.719 -9.461 1 96.88 102 TYR A O 1
ATOM 794 N N . LEU A 1 103 ? -7.562 -12.82 -10.5 1 98.38 103 LEU A N 1
ATOM 795 C CA . LEU A 1 103 ? -8.008 -14.148 -10.078 1 98.38 103 LEU A CA 1
ATOM 796 C C . LEU A 1 103 ? -6.828 -14.992 -9.617 1 98.38 103 LEU A C 1
ATOM 798 O O . LEU A 1 103 ? -6.02 -15.438 -10.438 1 98.38 103 LEU A O 1
ATOM 802 N N . PRO A 1 104 ? -6.691 -15.195 -8.32 1 97.88 104 PRO A N 1
ATOM 803 C CA . PRO A 1 104 ? -5.699 -16.156 -7.816 1 97.88 104 PRO A CA 1
ATOM 804 C C . PRO A 1 104 ? -6.129 -17.609 -7.996 1 97.88 104 PRO A C 1
ATOM 806 O O . PRO A 1 104 ? -7.242 -17.969 -7.609 1 97.88 104 PRO A O 1
ATOM 809 N N . THR A 1 105 ? -5.254 -18.391 -8.523 1 97.31 105 THR A N 1
ATOM 810 C CA . THR A 1 105 ? -5.574 -19.797 -8.719 1 97.31 105 THR A CA 1
ATOM 811 C C . THR A 1 105 ? -4.355 -20.672 -8.445 1 97.31 105 THR A C 1
ATOM 813 O O . THR A 1 105 ? -3.219 -20.266 -8.703 1 97.31 105 THR A O 1
ATOM 816 N N . TRP A 1 106 ? -4.641 -21.844 -7.961 1 95.06 106 TRP A N 1
ATOM 817 C CA . TRP A 1 106 ? -3.6 -22.859 -7.836 1 95.06 106 TRP A CA 1
ATOM 818 C C . TRP A 1 106 ? -3.359 -23.562 -9.164 1 95.06 106 TRP A C 1
ATOM 820 O O . TRP A 1 106 ? -4.309 -23.891 -9.883 1 95.06 106 TRP A O 1
ATOM 830 N N . ASP A 1 107 ? -2.152 -23.578 -9.539 1 90.88 107 ASP A N 1
ATOM 831 C CA . ASP A 1 107 ? -1.723 -24.625 -10.453 1 90.88 107 ASP A CA 1
ATOM 832 C C . ASP A 1 107 ? -1.347 -25.906 -9.688 1 90.88 107 ASP A C 1
ATOM 834 O O . ASP A 1 107 ? -0.239 -26 -9.156 1 90.88 107 ASP A O 1
ATOM 838 N N . TRP A 1 108 ? -2.127 -26.859 -9.688 1 81.94 108 TRP A N 1
ATOM 839 C CA . TRP A 1 108 ? -2.027 -28.016 -8.812 1 81.94 108 TRP A CA 1
ATOM 840 C C . TRP A 1 108 ? -0.835 -28.891 -9.203 1 81.94 108 TRP A C 1
ATOM 842 O O . TRP A 1 108 ? -0.121 -29.391 -8.328 1 81.94 108 TRP A O 1
ATOM 852 N N . GLU A 1 109 ? -0.591 -29.109 -10.344 1 80.5 109 GLU A N 1
ATOM 853 C CA . GLU A 1 109 ? 0.532 -29.906 -10.812 1 80.5 109 GLU A CA 1
ATOM 854 C C . GLU A 1 109 ? 1.862 -29.219 -10.547 1 80.5 109 GLU A C 1
ATOM 856 O O . GLU A 1 109 ? 2.795 -29.828 -10.016 1 80.5 109 GLU A O 1
ATOM 861 N N . GLY A 1 110 ? 1.865 -27.984 -10.703 1 78.81 110 GLY A N 1
ATOM 862 C CA . GLY A 1 110 ? 3.094 -27.219 -10.578 1 78.81 110 GLY A CA 1
ATOM 863 C C . GLY A 1 110 ? 3.318 -26.672 -9.18 1 78.81 110 GLY A C 1
ATOM 864 O O . GLY A 1 110 ? 4.379 -26.125 -8.883 1 78.81 110 GLY A O 1
ATOM 865 N N . LYS A 1 111 ? 2.32 -26.875 -8.406 1 87.81 111 LYS A N 1
ATOM 866 C CA . LYS A 1 111 ? 2.361 -26.438 -7.02 1 87.81 111 LYS A CA 1
ATOM 867 C C . LYS A 1 111 ? 2.662 -24.953 -6.922 1 87.81 111 LYS A C 1
ATOM 869 O O . LYS A 1 111 ? 3.535 -24.531 -6.16 1 87.81 111 LYS A O 1
ATOM 874 N N . LYS A 1 112 ? 2.084 -24.234 -7.809 1 95.38 112 LYS A N 1
ATOM 875 C CA . LYS A 1 112 ? 2.311 -22.797 -7.801 1 95.38 112 LYS A CA 1
ATOM 876 C C . LYS A 1 112 ? 0.994 -22.031 -7.707 1 95.38 112 LYS A C 1
ATOM 878 O O . LYS A 1 112 ? -0.051 -22.531 -8.125 1 95.38 112 LYS A O 1
ATOM 883 N N . LEU A 1 113 ? 1.032 -20.859 -7.105 1 97.94 113 LEU A N 1
ATOM 884 C CA . LEU A 1 113 ? -0.078 -19.922 -7.055 1 97.94 113 LEU A CA 1
ATOM 885 C C . LEU A 1 113 ? 0.078 -18.844 -8.117 1 97.94 113 LEU A C 1
ATOM 887 O O . LEU A 1 113 ? 1.107 -18.156 -8.172 1 97.94 113 LEU A O 1
ATOM 891 N N . THR A 1 114 ? -0.966 -18.688 -8.953 1 97.94 114 THR A N 1
ATOM 892 C CA . THR A 1 114 ? -0.954 -17.672 -9.984 1 97.94 114 THR A CA 1
ATOM 893 C C . THR A 1 114 ? -2.064 -16.641 -9.742 1 97.94 114 THR A C 1
ATOM 895 O O . THR A 1 114 ? -3.221 -17.016 -9.531 1 97.94 114 THR A O 1
ATOM 898 N N . ILE A 1 115 ? -1.706 -15.422 -9.766 1 97.69 115 ILE A N 1
ATOM 899 C CA . ILE A 1 115 ? -2.652 -14.312 -9.758 1 97.69 115 ILE A CA 1
ATOM 900 C C . ILE A 1 115 ? -2.703 -13.672 -11.141 1 97.69 115 ILE A C 1
ATOM 902 O O . ILE A 1 115 ? -1.774 -12.961 -11.547 1 97.69 115 ILE A O 1
ATOM 906 N N . ARG A 1 116 ? -3.744 -13.852 -11.82 1 98.06 116 ARG A N 1
ATOM 907 C CA . ARG A 1 116 ? -3.881 -13.367 -13.188 1 98.06 116 ARG A CA 1
ATOM 908 C C . ARG A 1 116 ? -4.684 -12.07 -13.234 1 98.06 116 ARG A C 1
ATOM 910 O O . ARG A 1 116 ? -5.645 -11.906 -12.477 1 98.06 116 ARG A O 1
ATOM 917 N N . ASN A 1 117 ? -4.293 -11.227 -14.055 1 97.88 117 ASN A N 1
ATOM 918 C CA . ASN A 1 117 ? -5.082 -10.047 -14.383 1 97.88 117 ASN A CA 1
ATOM 919 C C . ASN A 1 117 ? -6.16 -10.359 -15.414 1 97.88 117 ASN A C 1
ATOM 921 O O . ASN A 1 117 ? -5.855 -10.562 -16.594 1 97.88 117 ASN A O 1
ATOM 925 N N . LEU A 1 118 ? -7.383 -10.367 -15.055 1 97.81 118 LEU A N 1
ATOM 926 C CA . LEU A 1 118 ? -8.477 -10.727 -15.953 1 97.81 118 LEU A CA 1
ATOM 927 C C . LEU A 1 118 ? -8.867 -9.539 -16.828 1 97.81 118 LEU A C 1
ATOM 929 O O . LEU A 1 118 ? -9.336 -9.719 -17.953 1 97.81 118 LEU A O 1
ATOM 933 N N . SER A 1 119 ? -8.742 -8.328 -16.297 1 96.31 119 SER A N 1
ATOM 934 C CA . SER A 1 119 ? -9.094 -7.117 -17.016 1 96.31 119 SER A CA 1
ATOM 935 C C . SER A 1 119 ? -8.102 -6.832 -18.141 1 96.31 119 SER A C 1
ATOM 937 O O . SER A 1 119 ? -8.445 -6.203 -19.141 1 96.31 119 SER A O 1
ATOM 939 N N . ARG A 1 120 ? -6.898 -7.266 -17.984 1 96 120 ARG A N 1
ATOM 940 C CA . ARG A 1 120 ? -5.812 -7.039 -18.922 1 96 120 ARG A CA 1
ATOM 941 C C . ARG A 1 120 ? -4.949 -8.289 -19.078 1 96 120 ARG A C 1
ATOM 943 O O . ARG A 1 120 ? -3.787 -8.305 -18.656 1 96 120 ARG A O 1
ATOM 950 N N . PRO A 1 121 ? -5.469 -9.18 -19.734 1 96.75 121 PRO A N 1
ATOM 951 C CA . PRO A 1 121 ? -4.797 -10.477 -19.812 1 96.75 121 PRO A CA 1
ATOM 952 C C . PRO A 1 121 ? -3.459 -10.406 -20.562 1 96.75 121 PRO A C 1
ATOM 954 O O . PRO A 1 121 ? -2.543 -11.172 -20.25 1 96.75 121 PRO A O 1
ATOM 957 N N . ASP A 1 122 ? -3.271 -9.383 -21.438 1 95.5 122 ASP A N 1
ATOM 958 C CA . ASP A 1 122 ? -2.105 -9.391 -22.312 1 95.5 122 ASP A CA 1
ATOM 959 C C . ASP A 1 122 ? -1.037 -8.414 -21.828 1 95.5 122 ASP A C 1
ATOM 961 O O . ASP A 1 122 ? 0.152 -8.609 -22.094 1 95.5 122 ASP A O 1
ATOM 965 N N . ASP A 1 123 ? -1.447 -7.395 -21.141 1 94.44 123 ASP A N 1
ATOM 966 C CA . ASP A 1 123 ? -0.457 -6.359 -20.859 1 94.44 123 ASP A CA 1
ATOM 967 C C . ASP A 1 123 ? -0.523 -5.926 -19.391 1 94.44 123 ASP A C 1
ATOM 969 O O . ASP A 1 123 ? 0.171 -4.992 -18.984 1 94.44 123 ASP A O 1
ATOM 973 N N . GLY A 1 124 ? -1.403 -6.578 -18.594 1 94.94 124 GLY A N 1
ATOM 974 C CA . GLY A 1 124 ? -1.467 -6.301 -17.172 1 94.94 124 GLY A CA 1
ATOM 975 C C . GLY A 1 124 ? -0.473 -7.113 -16.359 1 94.94 124 GLY A C 1
ATOM 976 O O . GLY A 1 124 ? 0.277 -7.918 -16.906 1 94.94 124 GLY A O 1
ATOM 977 N N . ILE A 1 125 ? -0.481 -6.875 -15.07 1 96.19 125 ILE A N 1
ATOM 978 C CA . ILE A 1 125 ? 0.478 -7.543 -14.203 1 96.19 125 ILE A CA 1
ATOM 979 C C . ILE A 1 125 ? -0.047 -8.93 -13.82 1 96.19 125 ILE A C 1
ATOM 981 O O . ILE A 1 125 ? -1.217 -9.078 -13.461 1 96.19 125 ILE A O 1
ATOM 985 N N . HIS A 1 126 ? 0.748 -9.898 -13.961 1 97.81 126 HIS A N 1
ATOM 986 C CA . HIS A 1 126 ? 0.538 -11.258 -13.484 1 97.81 126 HIS A CA 1
ATOM 987 C C . HIS A 1 126 ? 1.637 -11.672 -12.508 1 97.81 126 HIS A C 1
ATOM 989 O O . HIS A 1 126 ? 2.811 -11.359 -12.719 1 97.81 126 HIS A O 1
ATOM 995 N N . VAL A 1 127 ? 1.229 -12.398 -11.492 1 97.94 127 VAL A N 1
ATOM 996 C CA . VAL A 1 127 ? 2.195 -12.812 -10.484 1 97.94 127 VAL A CA 1
ATOM 997 C C . VAL A 1 127 ? 2.051 -14.312 -10.211 1 97.94 127 VAL A C 1
ATOM 999 O O . VAL A 1 127 ? 0.934 -14.828 -10.109 1 97.94 127 VAL A O 1
ATOM 1002 N N . THR A 1 128 ? 3.139 -14.977 -10.109 1 97.88 128 THR A N 1
ATOM 1003 C CA . THR A 1 128 ? 3.18 -16.375 -9.703 1 97.88 128 THR A CA 1
ATOM 1004 C C . THR A 1 128 ? 4.145 -16.578 -8.539 1 97.88 128 THR A C 1
ATOM 1006 O O . THR A 1 128 ? 5.234 -16 -8.523 1 97.88 128 THR A O 1
ATOM 1009 N N . ARG A 1 129 ? 3.721 -17.438 -7.625 1 98.38 129 ARG A N 1
ATOM 1010 C CA . ARG A 1 129 ? 4.586 -17.812 -6.512 1 98.38 129 ARG A CA 1
ATOM 1011 C C . ARG A 1 129 ? 4.727 -19.328 -6.414 1 98.38 129 ARG A C 1
ATOM 1013 O O . ARG A 1 129 ? 3.736 -20.047 -6.516 1 98.38 129 ARG A O 1
ATOM 1020 N N . GLU A 1 130 ? 5.93 -19.734 -6.188 1 97.38 130 GLU A N 1
ATOM 1021 C CA . GLU A 1 130 ? 6.215 -21.156 -6.066 1 97.38 130 GLU A CA 1
ATOM 1022 C C . GLU A 1 130 ? 7.41 -21.406 -5.152 1 97.38 130 GLU A C 1
ATOM 1024 O O . GLU A 1 130 ? 8.297 -20.562 -5.035 1 97.38 130 GLU A O 1
ATOM 1029 N N . LEU A 1 131 ? 7.383 -22.609 -4.52 1 96.25 131 LEU A N 1
ATOM 1030 C CA . LEU A 1 131 ? 8.547 -23.047 -3.75 1 96.25 131 LEU A CA 1
ATOM 1031 C C . LEU A 1 131 ? 9.484 -23.875 -4.613 1 96.25 131 LEU A C 1
ATOM 1033 O O . LEU A 1 131 ? 9.07 -24.875 -5.203 1 96.25 131 LEU A O 1
ATOM 1037 N N . VAL A 1 132 ? 10.688 -23.406 -4.738 1 94.94 132 VAL A N 1
ATOM 1038 C CA . VAL A 1 132 ? 11.719 -24.094 -5.508 1 94.94 132 VAL A CA 1
ATOM 1039 C C . VAL A 1 132 ? 12.992 -24.219 -4.672 1 94.94 132 VAL A C 1
ATOM 1041 O O . VAL A 1 132 ? 13.641 -23.219 -4.359 1 94.94 132 VAL A O 1
ATOM 1044 N N . GLY A 1 133 ? 13.391 -25.516 -4.293 1 92.88 133 GLY A N 1
ATOM 1045 C CA . GLY A 1 133 ? 14.617 -25.719 -3.533 1 92.88 133 GLY A CA 1
ATOM 1046 C C . GLY A 1 133 ? 14.625 -24.984 -2.205 1 92.88 133 GLY A C 1
ATOM 1047 O O . GLY A 1 133 ? 15.641 -24.391 -1.822 1 92.88 133 GLY A O 1
ATOM 1048 N N . GLY A 1 134 ? 13.508 -24.797 -1.613 1 93.12 134 GLY A N 1
ATOM 1049 C CA . GLY A 1 134 ? 13.406 -24.172 -0.31 1 93.12 134 GLY A CA 1
ATOM 1050 C C . GLY A 1 134 ? 13.234 -22.656 -0.393 1 93.12 134 GLY A C 1
ATOM 1051 O O . GLY A 1 134 ? 13.102 -21.984 0.632 1 93.12 134 GLY A O 1
ATOM 1052 N N . MET A 1 135 ? 13.297 -22.188 -1.553 1 97.19 135 MET A N 1
ATOM 1053 C CA . MET A 1 135 ? 13.109 -20.75 -1.756 1 97.19 135 MET A CA 1
ATOM 1054 C C . MET A 1 135 ? 11.711 -20.453 -2.268 1 97.19 135 MET A C 1
ATOM 1056 O O . MET A 1 135 ? 11.102 -21.281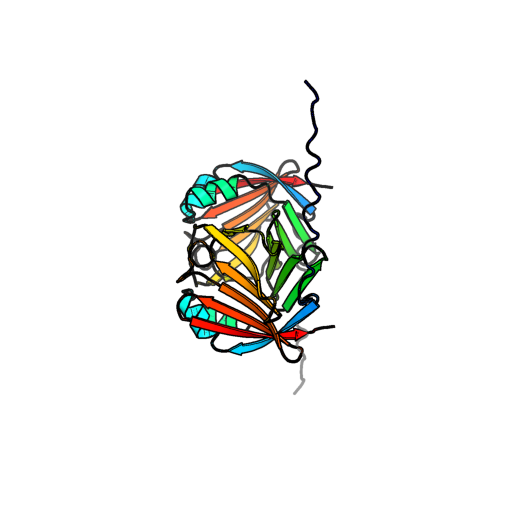 -2.957 1 97.19 135 MET A O 1
ATOM 1060 N N . LEU A 1 136 ? 11.227 -19.281 -1.865 1 98.19 136 LEU A N 1
ATOM 1061 C CA . LEU A 1 136 ? 10.047 -18.734 -2.535 1 98.19 136 LEU A CA 1
ATOM 1062 C C . LEU A 1 136 ? 10.445 -17.938 -3.768 1 98.19 136 LEU A C 1
ATOM 1064 O O . LEU A 1 136 ? 11.164 -16.938 -3.658 1 98.19 136 LEU A O 1
ATOM 1068 N N . VAL A 1 137 ? 9.977 -18.359 -4.871 1 98.38 137 VAL A N 1
ATOM 1069 C CA . VAL A 1 137 ? 10.25 -17.672 -6.121 1 98.38 137 VAL A CA 1
ATOM 1070 C C . VAL A 1 137 ? 8.984 -16.984 -6.621 1 98.38 137 VAL A C 1
ATOM 1072 O O . VAL A 1 137 ? 7.969 -17.641 -6.867 1 98.38 137 VAL A O 1
ATOM 1075 N N . GLN A 1 138 ? 9.062 -15.727 -6.742 1 98.56 138 GLN A N 1
ATOM 1076 C CA . GLN A 1 138 ? 7.965 -14.945 -7.309 1 98.56 138 GLN A CA 1
ATOM 1077 C C . GLN A 1 138 ? 8.305 -14.477 -8.719 1 98.56 138 GLN A C 1
ATOM 1079 O O . GLN A 1 138 ? 9.328 -13.828 -8.938 1 98.56 138 GLN A O 1
ATOM 1084 N N . THR A 1 139 ? 7.457 -14.828 -9.648 1 98.5 139 THR A N 1
ATOM 1085 C CA . THR A 1 139 ? 7.566 -14.359 -11.023 1 98.5 139 THR A CA 1
ATOM 1086 C C . THR A 1 139 ? 6.488 -13.312 -11.32 1 98.5 139 THR A C 1
ATOM 1088 O O . THR A 1 139 ? 5.309 -13.539 -11.055 1 98.5 139 THR A O 1
ATOM 1091 N N . GLN A 1 140 ? 6.91 -12.18 -11.859 1 98.12 140 GLN A N 1
ATOM 1092 C CA . GLN A 1 140 ? 5.992 -11.102 -12.219 1 98.12 140 GLN A CA 1
ATOM 1093 C C . GLN A 1 140 ? 6.152 -10.711 -13.688 1 98.12 140 GLN A C 1
ATOM 1095 O O . GLN A 1 140 ? 7.273 -10.594 -14.18 1 98.12 140 GLN A O 1
ATOM 1100 N N . MET A 1 141 ? 5.008 -10.516 -14.266 1 98 141 MET A N 1
ATOM 1101 C CA . MET A 1 141 ? 4.996 -10.234 -15.703 1 98 141 MET A CA 1
ATOM 1102 C C . MET A 1 141 ? 4.113 -9.031 -16.016 1 98 141 MET A C 1
ATOM 1104 O O . MET A 1 141 ? 3.045 -8.875 -15.43 1 98 141 MET A O 1
ATOM 1108 N N . VAL A 1 142 ? 4.551 -8.219 -16.938 1 97.19 142 VAL A N 1
ATOM 1109 C CA . VAL A 1 142 ? 3.756 -7.164 -17.547 1 97.19 142 VAL A CA 1
ATOM 1110 C C . VAL A 1 142 ? 4.113 -7.047 -19.031 1 97.19 142 VAL A C 1
ATOM 1112 O O . VAL A 1 142 ? 5.266 -6.77 -19.375 1 97.19 142 VAL A O 1
ATOM 1115 N N . GLY A 1 143 ? 3.086 -7.23 -19.844 1 95.12 143 GLY A N 1
ATOM 1116 C CA . GLY A 1 143 ? 3.436 -7.371 -21.25 1 95.12 143 GLY A CA 1
ATOM 1117 C C . GLY A 1 143 ? 4.418 -8.5 -21.516 1 95.12 143 GLY A C 1
ATOM 1118 O O . GLY A 1 143 ? 4.168 -9.648 -21.141 1 95.12 143 GLY A O 1
ATOM 1119 N N . THR A 1 144 ? 5.59 -8.094 -22.078 1 96.25 144 THR A N 1
ATOM 1120 C CA . THR A 1 144 ? 6.578 -9.109 -22.406 1 96.25 144 THR A CA 1
ATOM 1121 C C . THR A 1 144 ? 7.684 -9.164 -21.359 1 96.25 144 THR A C 1
ATOM 1123 O O . THR A 1 144 ? 8.516 -10.07 -21.375 1 96.25 144 THR A O 1
ATOM 1126 N N . ALA A 1 145 ? 7.719 -8.266 -20.5 1 97.94 145 ALA A N 1
ATOM 1127 C CA . ALA A 1 145 ? 8.758 -8.219 -19.469 1 97.94 145 ALA A CA 1
ATOM 1128 C C . ALA A 1 145 ? 8.445 -9.18 -18.328 1 97.94 145 ALA A C 1
ATOM 1130 O O . ALA A 1 145 ? 7.309 -9.227 -17.844 1 97.94 145 ALA A O 1
ATOM 1131 N N . VAL A 1 146 ? 9.406 -9.969 -17.953 1 98.5 146 VAL A N 1
ATOM 1132 C CA . VAL A 1 146 ? 9.25 -10.945 -16.875 1 98.5 146 VAL A CA 1
ATOM 1133 C C . VAL A 1 146 ? 10.398 -10.805 -15.875 1 98.5 146 VAL A C 1
ATOM 1135 O O . VAL A 1 146 ? 11.57 -10.727 -16.266 1 98.5 146 VAL A O 1
ATOM 1138 N N . ALA A 1 147 ? 10.086 -10.727 -14.656 1 98.62 147 ALA A N 1
ATOM 1139 C CA . ALA A 1 147 ? 11.086 -10.695 -13.594 1 98.62 147 ALA A CA 1
ATOM 1140 C C . ALA A 1 147 ? 10.898 -11.859 -12.625 1 98.62 147 ALA A C 1
ATOM 1142 O O . ALA A 1 147 ? 9.773 -12.336 -12.43 1 98.62 147 ALA A O 1
ATOM 1143 N N . LYS A 1 148 ? 11.953 -12.32 -12.039 1 98.56 148 LYS A N 1
ATOM 1144 C CA . LYS A 1 148 ? 11.93 -13.305 -10.953 1 98.56 148 LYS A CA 1
ATOM 1145 C C . LYS A 1 148 ? 12.609 -12.758 -9.703 1 98.56 148 LYS A C 1
ATOM 1147 O O . LYS A 1 148 ? 13.711 -12.203 -9.781 1 98.56 148 LYS A O 1
ATOM 1152 N N . ARG A 1 149 ? 11.969 -12.867 -8.664 1 98.56 149 ARG A N 1
ATOM 1153 C CA . ARG A 1 149 ? 12.477 -12.461 -7.359 1 98.56 149 ARG A CA 1
ATOM 1154 C C . ARG A 1 149 ? 12.578 -13.648 -6.418 1 98.56 149 ARG A C 1
ATOM 1156 O O . ARG A 1 149 ? 11.617 -14.414 -6.262 1 98.56 149 ARG A O 1
ATOM 1163 N N . TYR A 1 150 ? 13.695 -13.805 -5.789 1 98.62 150 TYR A N 1
ATOM 1164 C CA . TYR A 1 150 ? 13.992 -14.961 -4.957 1 98.62 150 TYR A CA 1
ATOM 1165 C C . TYR A 1 150 ? 14.031 -14.578 -3.482 1 98.62 150 TYR A C 1
ATOM 1167 O O . TYR A 1 150 ? 14.75 -13.656 -3.092 1 98.62 150 TYR A O 1
ATOM 1175 N N . PHE A 1 151 ? 13.305 -15.305 -2.707 1 98.62 151 PHE A N 1
ATOM 1176 C CA . PHE A 1 151 ? 13.211 -15.062 -1.271 1 98.62 151 PHE A CA 1
ATOM 1177 C C . PHE A 1 151 ? 13.648 -16.297 -0.486 1 98.62 151 PHE A C 1
ATOM 1179 O O . PHE A 1 151 ? 13.375 -17.422 -0.894 1 98.62 151 PHE A O 1
ATOM 1186 N N . VAL A 1 152 ? 14.203 -16.047 0.617 1 98.44 152 VAL A N 1
ATOM 1187 C CA . VAL A 1 152 ? 14.547 -17.125 1.532 1 98.44 152 VAL A CA 1
ATOM 1188 C C . VAL A 1 152 ? 13.773 -16.969 2.838 1 98.44 152 VAL A C 1
ATOM 1190 O O . VAL A 1 152 ? 13.484 -15.852 3.264 1 98.44 152 VAL A O 1
ATOM 1193 N N . ARG A 1 153 ? 13.477 -18.047 3.449 1 97.56 153 ARG A N 1
ATOM 1194 C CA . ARG A 1 153 ? 12.719 -18.047 4.695 1 97.56 153 ARG A CA 1
ATOM 1195 C C . ARG A 1 153 ? 13.531 -17.422 5.828 1 97.56 153 ARG A C 1
ATOM 1197 O O . ARG A 1 153 ? 14.727 -17.672 5.953 1 97.56 153 ARG A O 1
ATOM 1204 N N . THR A 1 154 ? 12.773 -16.547 6.492 1 92.38 154 THR A N 1
ATOM 1205 C CA . THR A 1 154 ? 13.406 -15.961 7.668 1 92.38 154 THR A CA 1
ATOM 1206 C C . THR A 1 154 ? 12.773 -16.5 8.945 1 92.38 154 THR A C 1
ATOM 1208 O O . THR A 1 154 ? 11.648 -17 8.93 1 92.38 154 THR A O 1
ATOM 1211 N N . VAL A 1 155 ? 13.453 -16.641 10.133 1 74.19 155 VAL A N 1
ATOM 1212 C CA . VAL A 1 155 ? 13.008 -17.219 11.398 1 74.19 155 VAL A CA 1
ATOM 1213 C C . VAL A 1 155 ? 12.039 -16.25 12.086 1 74.19 155 VAL A C 1
ATOM 1215 O O . VAL A 1 155 ? 12.172 -15.039 11.953 1 74.19 155 VAL A O 1
ATOM 1218 N N . MET B 1 1 ? 49.562 17.047 19.578 1 35 1 MET B N 1
ATOM 1219 C CA . MET B 1 1 ? 48.281 17.453 18.969 1 35 1 MET B CA 1
ATOM 1220 C C . MET B 1 1 ? 47.094 16.891 19.75 1 35 1 MET B C 1
ATOM 1222 O O . MET B 1 1 ? 47 15.68 19.953 1 35 1 MET B O 1
ATOM 1226 N N . SER B 1 2 ? 46.5 17.75 20.672 1 41.28 2 SER B N 1
ATOM 1227 C CA . SER B 1 2 ? 45.375 17.406 21.562 1 41.28 2 SER B CA 1
ATOM 1228 C C . SER B 1 2 ? 44.156 17.016 20.75 1 41.28 2 SER B C 1
ATOM 1230 O O . SER B 1 2 ? 43.719 17.75 19.859 1 41.28 2 SER B O 1
ATOM 1232 N N . ASN B 1 3 ? 43.812 15.773 20.484 1 46.16 3 ASN B N 1
ATOM 1233 C CA . ASN B 1 3 ? 42.531 15.25 19.953 1 46.16 3 ASN B CA 1
ATOM 1234 C C . ASN B 1 3 ? 41.344 15.773 20.734 1 46.16 3 ASN B C 1
ATOM 1236 O O . ASN B 1 3 ? 41 15.227 21.781 1 46.16 3 ASN B O 1
ATOM 1240 N N . THR B 1 4 ? 41.031 17.109 20.75 1 46.91 4 THR B N 1
ATOM 1241 C CA . THR B 1 4 ? 39.781 17.594 21.312 1 46.91 4 THR B CA 1
ATOM 1242 C C . THR B 1 4 ? 38.594 16.891 20.641 1 46.91 4 THR B C 1
ATOM 1244 O O . THR B 1 4 ? 38.375 17.078 19.453 1 46.91 4 THR B O 1
ATOM 1247 N N . THR B 1 5 ? 38.25 15.734 21.016 1 50 5 THR B N 1
ATOM 1248 C CA . THR B 1 5 ? 36.969 15.133 20.703 1 50 5 THR B CA 1
ATOM 1249 C C . THR B 1 5 ? 35.844 16.156 20.891 1 50 5 THR B C 1
ATOM 1251 O O . THR B 1 5 ? 35.625 16.656 21.984 1 50 5 THR B O 1
ATOM 1254 N N . SER B 1 6 ? 35.562 17 19.984 1 45.97 6 SER B N 1
ATOM 1255 C CA . SER B 1 6 ? 34.438 17.906 20.047 1 45.97 6 SER B CA 1
ATOM 1256 C C . SER B 1 6 ? 33.188 17.172 20.516 1 45.97 6 SER B C 1
ATOM 1258 O O . SER B 1 6 ? 32.688 16.25 19.844 1 45.97 6 SER B O 1
ATOM 1260 N N . GLU B 1 7 ? 32.906 17.062 21.75 1 48.09 7 GLU B N 1
ATOM 1261 C CA . GLU B 1 7 ? 31.625 16.656 22.312 1 48.09 7 GLU B CA 1
ATOM 1262 C C . GLU B 1 7 ? 30.469 17.312 21.578 1 48.09 7 GLU B C 1
ATOM 1264 O O . GLU B 1 7 ? 30.328 18.531 21.594 1 48.09 7 GLU B O 1
ATOM 1269 N N . GLN B 1 8 ? 30.125 16.859 20.438 1 50.91 8 GLN B N 1
ATOM 1270 C CA . GLN B 1 8 ? 28.938 17.438 19.828 1 50.91 8 GLN B CA 1
ATOM 1271 C C . GLN B 1 8 ? 27.859 17.703 20.875 1 50.91 8 GLN B C 1
ATOM 1273 O O . GLN B 1 8 ? 27.562 16.828 21.703 1 50.91 8 GLN B O 1
ATOM 1278 N N . GLU B 1 9 ? 27.625 18.859 21.312 1 49.66 9 GLU B N 1
ATOM 1279 C CA . GLU B 1 9 ? 26.562 19.234 22.234 1 49.66 9 GLU B CA 1
ATOM 1280 C C . GLU B 1 9 ? 25.281 18.453 21.922 1 49.66 9 GLU B C 1
ATOM 1282 O O . GLU B 1 9 ? 24.938 18.25 20.766 1 49.66 9 GLU B O 1
ATOM 1287 N N . PRO B 1 10 ? 24.672 17.688 22.875 1 53.53 10 PRO B N 1
ATOM 1288 C CA . PRO B 1 10 ? 23.406 16.984 22.625 1 53.53 10 PRO B CA 1
ATOM 1289 C C . PRO B 1 10 ? 22.375 17.859 21.906 1 53.53 10 PRO B C 1
ATOM 1291 O O . PRO B 1 10 ? 22.281 19.062 22.172 1 53.53 10 PRO B O 1
ATOM 1294 N N . LEU B 1 11 ? 22 17.484 20.672 1 57.66 11 LEU B N 1
ATOM 1295 C CA . LEU B 1 11 ? 20.953 18.219 19.969 1 57.66 11 LEU B CA 1
ATOM 1296 C C . LEU B 1 11 ? 19.828 18.609 20.922 1 57.66 11 LEU B C 1
ATOM 1298 O O . LEU B 1 11 ? 19.531 17.875 21.875 1 57.66 11 LEU B O 1
ATOM 1302 N N . PRO B 1 12 ? 19.578 19.906 21.172 1 59.34 12 PRO B N 1
ATOM 1303 C CA . PRO B 1 12 ? 18.438 20.266 22.031 1 59.34 12 PRO B CA 1
ATOM 1304 C C . PRO B 1 12 ? 17.266 19.297 21.906 1 59.34 12 PRO B C 1
ATOM 1306 O O . PRO B 1 12 ? 17.078 18.703 20.844 1 59.34 12 PRO B O 1
ATOM 1309 N N . PRO B 1 13 ? 16.703 18.891 23.047 1 61.81 13 PRO B N 1
ATOM 1310 C CA . PRO B 1 13 ? 15.57 17.969 23.016 1 61.81 13 PRO B CA 1
ATOM 1311 C C . PRO B 1 13 ? 14.469 18.406 22.062 1 61.81 13 PRO B C 1
ATOM 1313 O O . PRO B 1 13 ? 14.195 19.594 21.938 1 61.81 13 PRO B O 1
ATOM 1316 N N . LYS B 1 14 ? 14.195 17.609 21.031 1 66.44 14 LYS B N 1
ATOM 1317 C CA . LYS B 1 14 ? 13.117 17.906 20.094 1 66.44 14 LYS B CA 1
ATOM 1318 C C . LYS B 1 14 ? 11.828 18.266 20.828 1 66.44 14 LYS B C 1
ATOM 1320 O O . LYS B 1 14 ? 11.438 17.578 21.781 1 66.44 14 LYS B O 1
ATOM 1325 N N . PRO B 1 15 ? 11.297 19.5 20.594 1 76.88 15 PRO B N 1
ATOM 1326 C CA . PRO B 1 15 ? 10.023 19.828 21.234 1 76.88 15 PRO B CA 1
ATOM 1327 C C . PRO B 1 15 ? 8.977 18.719 21.062 1 76.88 15 PRO B C 1
ATOM 1329 O O . PRO B 1 15 ? 8.977 18.031 20.047 1 76.88 15 PRO B O 1
ATOM 1332 N N . LYS B 1 16 ? 8.281 18.516 22.156 1 81.88 16 LYS B N 1
ATOM 1333 C CA . LYS B 1 16 ? 7.203 17.531 22.141 1 81.88 16 LYS B CA 1
ATOM 1334 C C . LYS B 1 16 ? 6.129 17.906 21.125 1 81.88 16 LYS B C 1
ATOM 1336 O O . LYS B 1 16 ? 5.805 19.094 20.969 1 81.88 16 LYS B O 1
ATOM 1341 N N . ALA B 1 17 ? 5.586 16.953 20.406 1 89.94 17 ALA B N 1
ATOM 1342 C CA . ALA B 1 17 ? 4.508 17.188 19.453 1 89.94 17 ALA B CA 1
ATOM 1343 C C . ALA B 1 17 ? 3.34 17.906 20.094 1 89.94 17 ALA B C 1
ATOM 1345 O O . ALA B 1 17 ? 3.004 17.656 21.266 1 89.94 17 ALA B O 1
ATOM 1346 N N . PRO B 1 18 ? 2.691 18.875 19.438 1 90.94 18 PRO B N 1
ATOM 1347 C CA . PRO B 1 18 ? 1.592 19.656 20.016 1 90.94 18 PRO B CA 1
ATOM 1348 C C . PRO B 1 18 ? 0.338 18.812 20.25 1 90.94 18 PRO B C 1
ATOM 1350 O O . PRO B 1 18 ? -0.533 19.203 21.031 1 90.94 18 PRO B O 1
ATOM 1353 N N . VAL B 1 19 ? 0.211 17.766 19.516 1 92.75 19 VAL B N 1
ATOM 1354 C CA . VAL B 1 19 ? -0.96 16.906 19.656 1 92.75 19 VAL B CA 1
ATOM 1355 C C . VAL B 1 19 ? -0.556 15.445 19.469 1 92.75 19 VAL B C 1
ATOM 1357 O O . VAL B 1 19 ? 0.392 15.148 18.734 1 92.75 19 VAL B O 1
ATOM 1360 N N . ASP B 1 20 ? -1.252 14.586 20.203 1 94.56 20 ASP B N 1
ATOM 1361 C CA . ASP B 1 20 ? -1.127 13.148 20.016 1 94.56 20 ASP B CA 1
ATOM 1362 C C . ASP B 1 20 ? -2.256 12.609 19.141 1 94.56 20 ASP B C 1
ATOM 1364 O O . ASP B 1 20 ? -3.408 12.547 19.578 1 94.56 20 ASP B O 1
ATOM 1368 N N . LEU B 1 21 ? -1.962 12.164 17.984 1 96.25 21 LEU B N 1
ATOM 1369 C CA . LEU B 1 21 ? -2.955 11.695 17.031 1 96.25 21 LEU B CA 1
ATOM 1370 C C . LEU B 1 21 ? -3.162 10.188 17.172 1 96.25 21 LEU B C 1
ATOM 1372 O O . LEU B 1 21 ? -3.955 9.602 16.422 1 96.25 21 LEU B O 1
ATOM 1376 N N . SER B 1 22 ? -2.463 9.508 18.125 1 96.94 22 SER B N 1
ATOM 1377 C CA . SER B 1 22 ? -2.525 8.055 18.25 1 96.94 22 SER B CA 1
ATOM 1378 C C . SER B 1 22 ? -3.959 7.578 18.469 1 96.94 22 SER B C 1
ATOM 1380 O O . SER B 1 22 ? -4.723 8.219 19.203 1 96.94 22 SER B O 1
ATOM 1382 N N . GLY B 1 23 ? -4.238 6.465 17.828 1 97.38 23 GLY B N 1
ATOM 1383 C CA . GLY B 1 23 ? -5.555 5.875 18.016 1 97.38 23 GLY B CA 1
ATOM 1384 C C . GLY B 1 23 ? -6.051 5.133 16.781 1 97.38 23 GLY B C 1
ATOM 1385 O O . GLY B 1 23 ? -5.332 5.016 15.797 1 97.38 23 GLY B O 1
ATOM 1386 N N . LYS B 1 24 ? -7.184 4.555 16.953 1 98.44 24 LYS B N 1
ATOM 1387 C CA . LYS B 1 24 ? -7.914 3.922 15.859 1 98.44 24 LYS B CA 1
ATOM 1388 C C . LYS B 1 24 ? -9.133 4.746 15.461 1 98.44 24 LYS B C 1
ATOM 1390 O O . LYS B 1 24 ? -9.898 5.188 16.328 1 98.44 24 LYS B O 1
ATOM 1395 N N . TRP B 1 25 ? -9.219 4.957 14.242 1 98.56 25 TRP B N 1
ATOM 1396 C CA . TRP B 1 25 ? -10.195 5.883 13.68 1 98.56 25 TRP B CA 1
ATOM 1397 C C . TRP B 1 25 ? -10.977 5.234 12.539 1 98.56 25 TRP B C 1
ATOM 1399 O O . TRP B 1 25 ? -10.398 4.523 11.711 1 98.56 25 TRP B O 1
ATOM 1409 N N . LYS B 1 26 ? -12.266 5.543 12.484 1 98.38 26 LYS B N 1
ATOM 1410 C CA . LYS B 1 26 ? -13.109 5.047 11.406 1 98.38 26 LYS B CA 1
ATOM 1411 C C . LYS B 1 26 ? -13.703 6.195 10.594 1 98.38 26 LYS B C 1
ATOM 1413 O O . LYS B 1 26 ? -14.227 7.156 11.164 1 98.38 26 LYS B O 1
ATOM 1418 N N . LEU B 1 27 ? -13.609 6.117 9.273 1 98.5 27 LEU B N 1
ATOM 1419 C CA . LEU B 1 27 ? -14.195 7.125 8.398 1 98.5 27 LEU B CA 1
ATOM 1420 C C . LEU B 1 27 ? -15.711 7.141 8.523 1 98.5 27 LEU B C 1
ATOM 1422 O O . LEU B 1 27 ? -16.359 6.09 8.469 1 98.5 27 LEU B O 1
ATOM 1426 N N . ILE B 1 28 ? -16.266 8.383 8.57 1 97.75 28 ILE B N 1
ATOM 1427 C CA . ILE B 1 28 ? -17.719 8.445 8.68 1 97.75 28 ILE B CA 1
ATOM 1428 C C . ILE B 1 28 ? -18.281 9.406 7.637 1 97.75 28 ILE B C 1
ATOM 1430 O O . ILE B 1 28 ? -19.484 9.406 7.363 1 97.75 28 ILE B O 1
ATOM 1434 N N . LYS B 1 29 ? -17.422 10.25 7.129 1 97.06 29 LYS B N 1
ATOM 1435 C CA . LYS B 1 29 ? -17.906 11.266 6.195 1 97.06 29 LYS B CA 1
ATOM 1436 C C . LYS B 1 29 ? -16.781 11.758 5.289 1 97.06 29 LYS B C 1
ATOM 1438 O O . LYS B 1 29 ? -15.641 11.898 5.73 1 97.06 29 LYS B O 1
ATOM 1443 N N . ASN B 1 30 ? -17.141 11.992 4.035 1 97.88 30 ASN B N 1
ATOM 1444 C CA . ASN B 1 30 ? -16.25 12.664 3.09 1 97.88 30 ASN B CA 1
ATOM 1445 C C . ASN B 1 30 ? -16.859 13.984 2.604 1 97.88 30 ASN B C 1
ATOM 1447 O O . ASN B 1 30 ? -18.078 14.102 2.477 1 97.88 30 ASN B O 1
ATOM 1451 N N . GLU B 1 31 ? -16.047 14.961 2.375 1 98.31 31 GLU B N 1
ATOM 1452 C CA . GLU B 1 31 ? -16.391 16.156 1.622 1 98.31 31 GLU B CA 1
ATOM 1453 C C . GLU B 1 31 ? -15.508 16.297 0.383 1 98.31 31 GLU B C 1
ATOM 1455 O O . GLU B 1 31 ? -14.281 16.266 0.479 1 98.31 31 GLU B O 1
ATOM 1460 N N . ASN B 1 32 ? -16.125 16.406 -0.831 1 98.12 32 ASN B N 1
ATOM 1461 C CA . ASN B 1 32 ? -15.453 16.688 -2.098 1 98.12 32 ASN B CA 1
ATOM 1462 C C . ASN B 1 32 ? -14.445 15.602 -2.455 1 98.12 32 ASN B C 1
ATOM 1464 O O . ASN B 1 32 ? -13.383 15.891 -3.014 1 98.12 32 ASN B O 1
ATOM 1468 N N . TYR B 1 33 ? -14.711 14.406 -2.016 1 97.56 33 TYR B N 1
ATOM 1469 C CA . TYR B 1 33 ? -13.758 13.32 -2.223 1 97.56 33 TYR B CA 1
ATOM 1470 C C . TYR B 1 33 ? -13.766 12.852 -3.672 1 97.56 33 TYR B C 1
ATOM 1472 O O . TYR B 1 33 ? -12.719 12.555 -4.242 1 97.56 33 TYR B O 1
ATOM 1480 N N . ASP B 1 34 ? -14.969 12.789 -4.25 1 95.94 34 ASP B N 1
ATOM 1481 C CA . ASP B 1 34 ? -15.078 12.398 -5.652 1 95.94 34 ASP B CA 1
ATOM 1482 C C . ASP B 1 34 ? -14.289 13.352 -6.551 1 95.94 34 ASP B C 1
ATOM 1484 O O . ASP B 1 34 ? -13.555 12.906 -7.438 1 95.94 34 ASP B O 1
ATOM 1488 N N . GLU B 1 35 ? -14.367 14.609 -6.375 1 96.38 35 GLU B N 1
ATOM 1489 C CA . GLU B 1 35 ? -13.641 15.609 -7.148 1 96.38 35 GLU B CA 1
ATOM 1490 C C . GLU B 1 35 ? -12.133 15.461 -6.965 1 96.38 35 GLU B C 1
ATOM 1492 O O . GLU B 1 35 ? -11.367 15.633 -7.918 1 96.38 35 GLU B O 1
ATOM 1497 N N . PHE B 1 36 ? -11.773 15.195 -5.801 1 96.69 36 PHE B N 1
ATOM 1498 C CA . PHE B 1 36 ? -10.367 14.977 -5.504 1 96.69 36 PHE B CA 1
ATOM 1499 C C . PHE B 1 36 ? -9.828 13.789 -6.289 1 96.69 36 PHE B C 1
ATOM 1501 O O . PHE B 1 36 ? -8.781 13.883 -6.934 1 96.69 36 PHE B O 1
ATOM 1508 N N . LEU B 1 37 ? -10.578 12.703 -6.305 1 95 37 LEU B N 1
ATOM 1509 C CA . LEU B 1 37 ? -10.172 11.508 -7.043 1 95 37 LEU B CA 1
ATOM 1510 C C . LEU B 1 37 ? -10.141 11.789 -8.539 1 95 37 LEU B C 1
ATOM 1512 O O . LEU B 1 37 ? -9.242 11.305 -9.242 1 95 37 LEU B O 1
ATOM 1516 N N . GLN B 1 38 ? -11.133 12.57 -8.969 1 93.81 38 GLN B N 1
ATOM 1517 C CA . GLN B 1 38 ? -11.141 12.961 -10.375 1 93.81 38 GLN B CA 1
ATOM 1518 C C . GLN B 1 38 ? -9.883 13.742 -10.734 1 93.81 38 GLN B C 1
ATOM 1520 O O . GLN B 1 38 ? -9.281 13.516 -11.789 1 93.81 38 GLN B O 1
ATOM 1525 N N . ALA B 1 39 ? -9.477 14.617 -9.891 1 93.88 39 ALA B N 1
ATOM 1526 C CA . ALA B 1 39 ? -8.273 15.422 -10.109 1 93.88 39 ALA B CA 1
ATOM 1527 C C . ALA B 1 39 ? -7.023 14.555 -10.094 1 93.88 39 ALA B C 1
ATOM 1529 O O . ALA B 1 39 ? -6.02 14.891 -10.734 1 93.88 39 ALA B O 1
ATOM 1530 N N . LEU B 1 40 ? -7.035 13.422 -9.398 1 90.44 40 LEU B N 1
ATOM 1531 C CA . LEU B 1 40 ? -5.93 12.469 -9.344 1 90.44 40 LEU B CA 1
ATOM 1532 C C . LEU B 1 40 ? -5.875 11.625 -10.617 1 90.44 40 LEU B C 1
ATOM 1534 O O . LEU B 1 40 ? -4.93 10.859 -10.812 1 90.44 40 LEU B O 1
ATOM 1538 N N . GLY B 1 41 ? -6.969 11.688 -11.352 1 88.69 41 GLY B N 1
ATOM 1539 C CA . GLY B 1 41 ? -7.027 10.906 -12.578 1 88.69 41 GLY B CA 1
ATOM 1540 C C . GLY B 1 41 ? -7.699 9.562 -12.391 1 88.69 41 GLY B C 1
ATOM 1541 O O . GLY B 1 41 ? -7.535 8.656 -13.211 1 88.69 41 GLY B O 1
ATOM 1542 N N . VAL B 1 42 ? -8.422 9.453 -11.32 1 90 42 VAL B N 1
ATOM 1543 C CA . VAL B 1 42 ? -9.117 8.195 -11.062 1 90 42 VAL B CA 1
ATOM 1544 C C . VAL B 1 42 ? -10.406 8.148 -11.883 1 90 42 VAL B C 1
ATOM 1546 O O . VAL B 1 42 ? -11.188 9.102 -11.883 1 90 42 VAL B O 1
ATOM 1549 N N . GLY B 1 43 ? -10.586 7.078 -12.617 1 90.5 43 GLY B N 1
ATOM 1550 C CA . GLY B 1 43 ? -11.781 6.902 -13.43 1 90.5 43 GLY B CA 1
ATOM 1551 C C . GLY B 1 43 ? -13.055 6.805 -12.602 1 90.5 43 GLY B C 1
ATOM 1552 O O . GLY B 1 43 ? -13 6.543 -11.398 1 90.5 43 GLY B O 1
ATOM 1553 N N . LYS B 1 44 ? -14.141 6.961 -13.203 1 91.94 44 LYS B N 1
ATOM 1554 C CA . LYS B 1 44 ? -15.43 7.094 -12.539 1 91.94 44 LYS B CA 1
ATOM 1555 C C . LYS B 1 44 ? -15.758 5.848 -11.727 1 91.94 44 LYS B C 1
ATOM 1557 O O . LYS B 1 44 ? -16.156 5.945 -10.562 1 91.94 44 LYS B O 1
ATOM 1562 N N . ILE B 1 45 ? -15.648 4.617 -12.258 1 88.19 45 ILE B N 1
ATOM 1563 C CA . ILE B 1 45 ? -16.016 3.379 -11.586 1 88.19 45 ILE B CA 1
ATOM 1564 C C . ILE B 1 45 ? -15.148 3.186 -10.344 1 88.19 45 ILE B C 1
ATOM 1566 O O . ILE B 1 45 ? -15.656 2.871 -9.266 1 88.19 45 ILE B O 1
ATOM 1570 N N . ALA B 1 46 ? -13.828 3.441 -10.469 1 90 46 ALA B N 1
ATOM 1571 C CA . ALA B 1 46 ? -12.914 3.342 -9.336 1 90 46 ALA B CA 1
ATOM 1572 C C . ALA B 1 46 ? -13.25 4.379 -8.273 1 90 46 ALA B C 1
ATOM 1574 O O . ALA B 1 46 ? -13.078 4.121 -7.074 1 90 46 ALA B O 1
ATOM 1575 N N . ARG B 1 47 ? -13.758 5.609 -8.711 1 94.31 47 ARG B N 1
ATOM 1576 C CA . ARG B 1 47 ? -14.117 6.645 -7.742 1 94.31 47 ARG B CA 1
ATOM 1577 C C . ARG B 1 47 ? -15.328 6.23 -6.918 1 94.31 47 ARG B C 1
ATOM 1579 O O . ARG B 1 47 ? -15.383 6.48 -5.711 1 94.31 47 ARG B O 1
ATOM 1586 N N . VAL B 1 48 ? -16.234 5.586 -7.586 1 91.81 48 VAL B N 1
ATOM 1587 C CA . VAL B 1 48 ? -17.422 5.105 -6.879 1 91.81 48 VAL B CA 1
ATOM 1588 C C . VAL B 1 48 ? -17.016 4.043 -5.859 1 91.81 48 VAL B C 1
ATOM 1590 O O . VAL B 1 48 ? -17.422 4.102 -4.699 1 91.81 48 VAL B O 1
ATOM 1593 N N . ALA B 1 49 ? -16.141 3.146 -6.25 1 88.31 49 ALA B N 1
ATOM 1594 C CA . ALA B 1 49 ? -15.68 2.088 -5.359 1 88.31 49 ALA B CA 1
ATOM 1595 C C . ALA B 1 49 ? -14.922 2.668 -4.168 1 88.31 49 ALA B C 1
ATOM 1597 O O . ALA B 1 49 ? -15.148 2.266 -3.023 1 88.31 49 ALA B O 1
ATOM 1598 N N . ALA B 1 50 ? -14.086 3.543 -4.465 1 89.75 50 ALA B N 1
ATOM 1599 C CA . ALA B 1 50 ? -13.289 4.172 -3.412 1 89.75 50 ALA B CA 1
ATOM 1600 C C . ALA B 1 50 ? -14.18 4.953 -2.447 1 89.75 50 ALA B C 1
ATOM 1602 O O . ALA B 1 50 ? -14.008 4.863 -1.229 1 89.75 50 ALA B O 1
ATOM 1603 N N . SER B 1 51 ? -15.102 5.695 -2.967 1 90.94 51 SER B N 1
ATOM 1604 C CA . SER B 1 51 ? -15.961 6.566 -2.172 1 90.94 51 SER B CA 1
ATOM 1605 C C . SER B 1 51 ? -16.938 5.754 -1.327 1 90.94 51 SER B C 1
ATOM 1607 O O . SER B 1 51 ? -17.5 6.266 -0.354 1 90.94 51 SER B O 1
ATOM 1609 N N . SER B 1 52 ? -17.047 4.539 -1.752 1 90.12 52 SER B N 1
ATOM 1610 C CA . SER B 1 52 ? -18.016 3.703 -1.037 1 90.12 52 SER B CA 1
ATOM 1611 C C . SER B 1 52 ? -17.359 3.014 0.157 1 90.12 52 SER B C 1
ATOM 1613 O O . SER B 1 52 ? -18.047 2.445 1.005 1 90.12 52 SER B O 1
ATOM 1615 N N . GLN B 1 53 ? -16.109 3.059 0.196 1 89.12 53 GLN B N 1
ATOM 1616 C CA . GLN B 1 53 ? -15.414 2.412 1.301 1 89.12 53 GLN B CA 1
ATOM 1617 C C . GLN B 1 53 ? -15.414 3.299 2.543 1 89.12 53 GLN B C 1
ATOM 1619 O O . GLN B 1 53 ? -15.477 4.523 2.438 1 89.12 53 GLN B O 1
ATOM 1624 N N . SER B 1 54 ? -15.383 2.633 3.707 1 93.31 54 SER B N 1
ATOM 1625 C CA . SER B 1 54 ? -15.18 3.287 4.996 1 93.31 54 SER B CA 1
ATOM 1626 C C . SER B 1 54 ? -13.93 2.76 5.688 1 93.31 54 SER B C 1
ATOM 1628 O O . SER B 1 54 ? -14.016 1.964 6.625 1 93.31 54 SER B O 1
ATOM 1630 N N . PRO B 1 55 ? -12.797 3.246 5.215 1 97.12 55 PRO B N 1
ATOM 1631 C CA . PRO B 1 55 ? -11.547 2.717 5.773 1 97.12 55 PRO B CA 1
ATOM 1632 C C . PRO B 1 55 ? -11.383 3.039 7.258 1 97.12 55 PRO B C 1
ATOM 1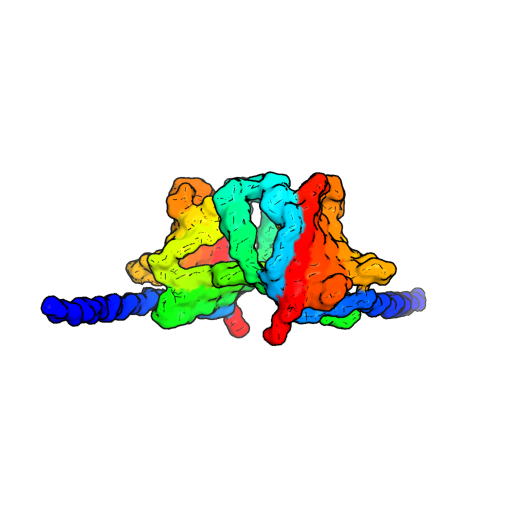634 O O . PRO B 1 55 ? -12.016 3.969 7.766 1 97.12 55 PRO B O 1
ATOM 1637 N N . THR B 1 56 ? -10.617 2.188 7.891 1 97.94 56 THR B N 1
ATOM 1638 C CA . THR B 1 56 ? -10.109 2.49 9.227 1 97.94 56 THR B CA 1
ATOM 1639 C C . THR B 1 56 ? -8.656 2.945 9.172 1 97.94 56 THR B C 1
ATOM 1641 O O . THR B 1 56 ? -7.91 2.543 8.273 1 97.94 56 THR B O 1
ATOM 1644 N N . MET B 1 57 ? -8.32 3.734 10.094 1 98.5 57 MET B N 1
ATOM 1645 C CA . MET B 1 57 ? -6.961 4.254 10.211 1 98.5 57 MET B CA 1
ATOM 1646 C C . MET B 1 57 ? -6.422 4.051 11.625 1 98.5 57 MET B C 1
ATOM 1648 O O . MET B 1 57 ? -7.125 4.309 12.602 1 98.5 57 MET B O 1
ATOM 1652 N N . GLU B 1 58 ? -5.273 3.559 11.727 1 98.62 58 GLU B N 1
ATOM 1653 C CA . GLU B 1 58 ? -4.559 3.5 13 1 98.62 58 GLU B CA 1
ATOM 1654 C C . GLU B 1 58 ? -3.287 4.344 12.961 1 98.62 58 GLU B C 1
ATOM 1656 O O . GLU B 1 58 ? -2.467 4.195 12.055 1 98.62 58 GLU B O 1
ATOM 1661 N N . ILE B 1 59 ? -3.145 5.203 13.852 1 98.31 59 ILE B N 1
ATOM 1662 C CA . ILE B 1 59 ? -1.947 6.031 13.984 1 98.31 59 ILE B CA 1
ATOM 1663 C C . ILE B 1 59 ? -1.222 5.688 15.281 1 98.31 59 ILE B C 1
ATOM 1665 O O . ILE B 1 59 ? -1.826 5.688 16.359 1 98.31 59 ILE B O 1
ATOM 1669 N N . LYS B 1 60 ? 0.004 5.359 15.164 1 98.38 60 LYS B N 1
ATOM 1670 C CA . LYS B 1 60 ? 0.923 5.242 16.297 1 98.38 60 LYS B CA 1
ATOM 1671 C C . LYS B 1 60 ? 1.971 6.352 16.266 1 98.38 60 LYS B C 1
ATOM 1673 O O . LYS B 1 60 ? 2.697 6.504 15.281 1 98.38 60 LYS B O 1
ATOM 1678 N N . GLN B 1 61 ? 1.959 7.09 17.219 1 97.56 61 GLN B N 1
ATOM 1679 C CA . GLN B 1 61 ? 2.889 8.195 17.422 1 97.56 61 GLN B CA 1
ATOM 1680 C C . GLN B 1 61 ? 3.719 7.992 18.688 1 97.56 61 GLN B C 1
ATOM 1682 O O . GLN B 1 61 ? 3.17 7.746 19.75 1 97.56 61 GLN B O 1
ATOM 1687 N N . ASP B 1 62 ? 5.016 8.117 18.531 1 96 62 ASP B N 1
ATOM 1688 C CA . ASP B 1 62 ? 5.816 7.945 19.734 1 96 62 ASP B CA 1
ATOM 1689 C C . ASP B 1 62 ? 6.402 9.273 20.203 1 96 62 ASP B C 1
ATOM 1691 O O . ASP B 1 62 ? 6.086 10.328 19.656 1 96 62 ASP B O 1
ATOM 1695 N N . GLU B 1 63 ? 7.234 9.219 21.234 1 92.12 63 GLU B N 1
ATOM 1696 C CA . GLU B 1 63 ? 7.734 10.43 21.875 1 92.12 63 GLU B CA 1
ATOM 1697 C C . GLU B 1 63 ? 8.719 11.164 20.984 1 92.12 63 GLU B C 1
ATOM 1699 O O . GLU B 1 63 ? 9.008 12.344 21.203 1 92.12 63 GLU B O 1
ATOM 1704 N N . ASN B 1 64 ? 9.266 10.539 19.953 1 91.44 64 ASN B N 1
ATOM 1705 C CA . ASN B 1 64 ? 10.219 11.133 19.031 1 91.44 64 ASN B CA 1
ATOM 1706 C C . ASN B 1 64 ? 9.562 11.531 17.719 1 91.44 64 ASN B C 1
ATOM 1708 O O . ASN B 1 64 ? 10.242 11.758 16.719 1 91.44 64 ASN B O 1
ATOM 1712 N N . ASP B 1 65 ? 8.266 11.484 17.656 1 92.06 65 ASP B N 1
ATOM 1713 C CA . ASP B 1 65 ? 7.457 11.875 16.5 1 92.06 65 ASP B CA 1
ATOM 1714 C C . ASP B 1 65 ? 7.664 10.906 15.336 1 92.06 65 ASP B C 1
ATOM 1716 O O . ASP B 1 65 ? 7.652 11.312 14.172 1 92.06 65 ASP B O 1
ATOM 1720 N N . ASN B 1 66 ? 8.055 9.781 15.703 1 96.31 66 ASN B N 1
ATOM 1721 C CA . ASN B 1 66 ? 7.91 8.703 14.734 1 96.31 66 ASN B CA 1
ATOM 1722 C C . ASN B 1 66 ? 6.449 8.305 14.555 1 96.31 66 ASN B C 1
ATOM 1724 O O . ASN B 1 66 ? 5.746 8.047 15.531 1 96.31 66 ASN B O 1
ATOM 1728 N N . MET B 1 67 ? 6.09 8.266 13.336 1 97.94 67 MET B N 1
ATOM 1729 C CA . MET B 1 67 ? 4.691 8 13 1 97.94 67 MET B CA 1
ATOM 1730 C C . MET B 1 67 ? 4.555 6.691 12.234 1 97.94 67 MET B C 1
ATOM 1732 O O . MET B 1 67 ? 5.359 6.398 11.344 1 97.94 67 MET B O 1
ATOM 1736 N N . VAL B 1 68 ? 3.621 5.898 12.562 1 98.31 68 VAL B N 1
ATOM 1737 C CA . VAL B 1 68 ? 3.152 4.762 11.781 1 98.31 68 VAL B CA 1
ATOM 1738 C C . VAL B 1 68 ? 1.66 4.914 11.492 1 98.31 68 VAL B C 1
ATOM 1740 O O . VAL B 1 68 ? 0.84 4.891 12.414 1 98.31 68 VAL B O 1
ATOM 1743 N N . VAL B 1 69 ? 1.327 5.074 10.281 1 98.19 69 VAL B N 1
ATOM 1744 C CA . VAL B 1 69 ? -0.059 5.277 9.875 1 98.19 69 VAL B CA 1
ATOM 1745 C C . VAL B 1 69 ? -0.523 4.102 9.016 1 98.19 69 VAL B C 1
ATOM 1747 O O . VAL B 1 69 ? -0.003 3.881 7.922 1 98.19 69 VAL B O 1
ATOM 1750 N N . THR B 1 70 ? -1.491 3.361 9.492 1 98.19 70 THR B N 1
ATOM 1751 C CA . THR B 1 70 ? -2.041 2.207 8.789 1 98.19 70 THR B CA 1
ATOM 1752 C C . THR B 1 70 ? -3.471 2.48 8.336 1 98.19 70 THR B C 1
ATOM 1754 O O . THR B 1 70 ? -4.332 2.816 9.156 1 98.19 70 THR B O 1
ATOM 1757 N N . VAL B 1 71 ? -3.73 2.471 7.07 1 97.62 71 VAL B N 1
ATOM 1758 C CA . VAL B 1 71 ? -5.07 2.588 6.5 1 97.62 71 VAL B CA 1
ATOM 1759 C C . VAL B 1 71 ? -5.527 1.231 5.969 1 97.62 71 VAL B C 1
ATOM 1761 O O . VAL B 1 71 ? -4.801 0.577 5.215 1 97.62 71 VAL B O 1
ATOM 1764 N N . SER B 1 72 ? -6.691 0.784 6.375 1 96.56 72 SER B N 1
ATOM 1765 C CA . SER B 1 72 ? -7.152 -0.561 6.043 1 96.56 72 SER B CA 1
ATOM 1766 C C . SER B 1 72 ? -8.547 -0.532 5.422 1 96.56 72 SER B C 1
ATOM 1768 O O . SER B 1 72 ? -9.43 0.181 5.902 1 96.56 72 SER B O 1
ATOM 1770 N N . THR B 1 73 ? -8.703 -1.255 4.367 1 93.38 73 THR B N 1
ATOM 1771 C CA . THR B 1 73 ? -9.977 -1.655 3.771 1 93.38 73 THR B CA 1
ATOM 1772 C C . THR B 1 73 ? -10.156 -3.168 3.848 1 93.38 73 THR B C 1
ATOM 1774 O O . THR B 1 73 ? -9.266 -3.883 4.316 1 93.38 73 THR B O 1
ATOM 1777 N N . PRO B 1 74 ? -11.242 -3.752 3.533 1 85.19 74 PRO B N 1
ATOM 1778 C CA . PRO B 1 74 ? -11.422 -5.203 3.652 1 85.19 74 PRO B CA 1
ATOM 1779 C C . PRO B 1 74 ? -10.383 -5.988 2.855 1 85.19 74 PRO B C 1
ATOM 1781 O O . PRO B 1 74 ? -9.906 -7.031 3.314 1 85.19 74 PRO B O 1
ATOM 1784 N N . MET B 1 75 ? -9.828 -5.465 1.786 1 87.75 75 MET B N 1
ATOM 1785 C CA . MET B 1 75 ? -8.977 -6.293 0.938 1 87.75 75 MET B CA 1
ATOM 1786 C C . MET B 1 75 ? -7.531 -5.801 0.968 1 87.75 75 MET B C 1
ATOM 1788 O O . MET B 1 75 ? -6.641 -6.441 0.407 1 87.75 75 MET B O 1
ATOM 1792 N N . ARG B 1 76 ? -7.336 -4.711 1.619 1 93.25 76 ARG B N 1
ATOM 1793 C CA . ARG B 1 76 ? -6 -4.137 1.519 1 93.25 76 ARG B CA 1
ATOM 1794 C C . ARG B 1 76 ? -5.691 -3.256 2.727 1 93.25 76 ARG B C 1
ATOM 1796 O O . ARG B 1 76 ? -6.57 -2.555 3.23 1 93.25 76 ARG B O 1
ATOM 1803 N N . ALA B 1 77 ? -4.445 -3.234 3.139 1 96.25 77 ALA B N 1
ATOM 1804 C CA . ALA B 1 77 ? -3.945 -2.252 4.098 1 96.25 77 ALA B CA 1
ATOM 1805 C C . ALA B 1 77 ? -2.607 -1.673 3.645 1 96.25 77 ALA B C 1
ATOM 1807 O O . ALA B 1 77 ? -1.824 -2.354 2.979 1 96.25 77 ALA B O 1
ATOM 1808 N N . THR B 1 78 ? -2.41 -0.419 3.889 1 96 78 THR B N 1
ATOM 1809 C CA . THR B 1 78 ? -1.123 0.236 3.682 1 96 78 THR B CA 1
ATOM 1810 C C . THR B 1 78 ? -0.622 0.862 4.98 1 96 78 THR B C 1
ATOM 1812 O O . THR B 1 78 ? -1.407 1.417 5.754 1 96 78 THR B O 1
ATOM 1815 N N . GLU B 1 79 ? 0.62 0.752 5.219 1 97.25 79 GLU B N 1
ATOM 1816 C CA . GLU B 1 79 ? 1.288 1.347 6.371 1 97.25 79 GLU B CA 1
ATOM 1817 C C . GLU B 1 79 ? 2.428 2.266 5.938 1 97.25 79 GLU B C 1
ATOM 1819 O O . GLU B 1 79 ? 3.324 1.846 5.203 1 97.25 79 GLU B O 1
ATOM 1824 N N . ASP B 1 80 ? 2.408 3.514 6.281 1 96.56 80 ASP B N 1
ATOM 1825 C CA . ASP B 1 80 ?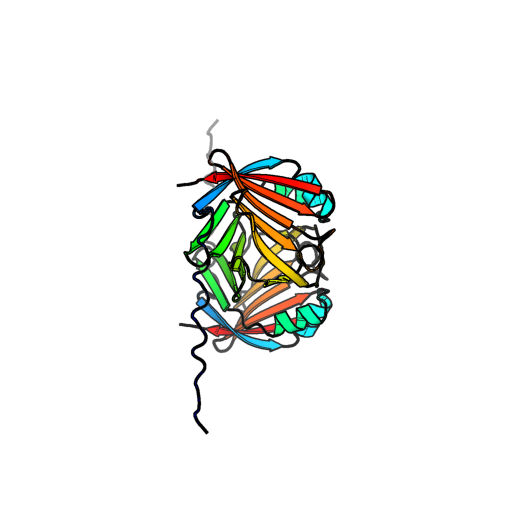 3.484 4.477 6.074 1 96.56 80 ASP B CA 1
ATOM 1826 C C . ASP B 1 80 ? 4.207 4.785 7.383 1 96.56 80 ASP B C 1
ATOM 1828 O O . ASP B 1 80 ? 3.566 4.969 8.422 1 96.56 80 ASP B O 1
ATOM 1832 N N . ARG B 1 81 ? 5.445 4.84 7.277 1 97.38 81 ARG B N 1
ATOM 1833 C CA . ARG B 1 81 ? 6.301 5.16 8.414 1 97.38 81 ARG B CA 1
ATOM 1834 C C . ARG B 1 81 ? 7.172 6.375 8.117 1 97.38 81 ARG B C 1
ATOM 1836 O O . ARG B 1 81 ? 7.871 6.414 7.105 1 97.38 81 ARG B O 1
ATOM 1843 N N . TYR B 1 82 ? 7.117 7.305 9 1 97.06 82 TYR B N 1
ATOM 1844 C CA . TYR B 1 82 ? 7.941 8.492 8.812 1 97.06 82 TYR B CA 1
ATOM 1845 C C . TYR B 1 82 ? 8.211 9.18 10.148 1 97.06 82 TYR B C 1
ATOM 1847 O O . TYR B 1 82 ? 7.578 8.859 11.156 1 97.06 82 TYR B O 1
ATOM 1855 N N . THR B 1 83 ? 9.109 10.094 10.141 1 96.5 83 THR B N 1
ATOM 1856 C CA . THR B 1 83 ? 9.43 10.938 11.289 1 96.5 83 THR B CA 1
ATOM 1857 C C . THR B 1 83 ? 9.102 12.398 10.992 1 96.5 83 THR B C 1
ATOM 1859 O O . THR B 1 83 ? 9.531 12.938 9.969 1 96.5 83 THR B O 1
ATOM 1862 N N . VAL B 1 84 ? 8.352 12.969 11.859 1 96.88 84 VAL B N 1
ATOM 1863 C CA . VAL B 1 84 ? 8.016 14.383 11.664 1 96.88 84 VAL B CA 1
ATOM 1864 C C . VAL B 1 84 ? 9.289 15.227 11.727 1 96.88 84 VAL B C 1
ATOM 1866 O O . VAL B 1 84 ? 10.125 15.031 12.602 1 96.88 84 VAL B O 1
ATOM 1869 N N . GLY B 1 85 ? 9.383 16.109 10.75 1 95.88 85 GLY B N 1
ATOM 1870 C CA . GLY B 1 85 ? 10.555 16.953 10.648 1 95.88 85 GLY B CA 1
ATOM 1871 C C . GLY B 1 85 ? 11.625 16.406 9.727 1 95.88 85 GLY B C 1
ATOM 1872 O O . GLY B 1 85 ? 12.625 17.062 9.445 1 95.88 85 GLY B O 1
ATOM 1873 N N . GLN B 1 86 ? 11.422 15.172 9.25 1 96.69 86 GLN B N 1
ATOM 1874 C CA . GLN B 1 86 ? 12.375 14.555 8.336 1 96.69 86 GLN B CA 1
ATOM 1875 C C . GLN B 1 86 ? 11.727 14.258 6.988 1 96.69 86 GLN B C 1
ATOM 1877 O O . GLN B 1 86 ? 10.578 13.812 6.93 1 96.69 86 GLN B O 1
ATOM 1882 N N . GLU B 1 87 ? 12.484 14.453 6.004 1 97.19 87 GLU B N 1
ATOM 1883 C CA . GLU B 1 87 ? 12 14.125 4.664 1 97.19 87 GLU B CA 1
ATOM 1884 C C . GLU B 1 87 ? 11.984 12.617 4.438 1 97.19 87 GLU B C 1
ATOM 1886 O O . GLU B 1 87 ? 12.773 11.891 5.039 1 97.19 87 GLU B O 1
ATOM 1891 N N . PHE B 1 88 ? 11.133 12.273 3.561 1 94.62 88 PHE B N 1
ATOM 1892 C CA . PHE B 1 88 ? 11.156 10.914 3.039 1 94.62 88 PHE B CA 1
ATOM 1893 C C . PHE B 1 88 ? 10.719 10.883 1.58 1 94.62 88 PHE B C 1
ATOM 1895 O O . PHE B 1 88 ? 10.047 11.805 1.11 1 94.62 88 PHE B O 1
ATOM 1902 N N . THR B 1 89 ? 11.141 9.891 0.875 1 91.5 89 THR B N 1
ATOM 1903 C CA . THR B 1 89 ? 10.852 9.758 -0.549 1 91.5 89 THR B CA 1
ATOM 1904 C C . THR B 1 89 ? 10.125 8.445 -0.831 1 91.5 89 THR B C 1
ATOM 1906 O O . THR B 1 89 ? 10.508 7.395 -0.311 1 91.5 89 THR B O 1
ATOM 1909 N N . ASN B 1 90 ? 9.008 8.57 -1.562 1 87.5 90 ASN B N 1
ATOM 1910 C CA . ASN B 1 90 ? 8.203 7.426 -1.963 1 87.5 90 ASN B CA 1
ATOM 1911 C C . ASN B 1 90 ? 7.77 7.527 -3.424 1 87.5 90 ASN B C 1
ATOM 1913 O O . ASN B 1 90 ? 7.852 8.594 -4.027 1 87.5 90 ASN B O 1
ATOM 1917 N N . PRO B 1 91 ? 7.383 6.332 -3.924 1 81.62 91 PRO B N 1
ATOM 1918 C CA . PRO B 1 91 ? 6.727 6.445 -5.23 1 81.62 91 PRO B CA 1
ATOM 1919 C C . PRO B 1 91 ? 5.562 7.434 -5.223 1 81.62 91 PRO B C 1
ATOM 1921 O O . PRO B 1 91 ? 4.812 7.5 -4.246 1 81.62 91 PRO B O 1
ATOM 1924 N N . ASP B 1 92 ? 5.453 8.172 -6.262 1 84.38 92 ASP B N 1
ATOM 1925 C CA . ASP B 1 92 ? 4.371 9.141 -6.414 1 84.38 92 ASP B CA 1
ATOM 1926 C C . ASP B 1 92 ? 3.088 8.461 -6.883 1 84.38 92 ASP B C 1
ATOM 1928 O O . ASP B 1 92 ? 3.041 7.902 -7.984 1 84.38 92 ASP B O 1
ATOM 1932 N N . PRO B 1 93 ? 2.012 8.555 -6.098 1 78.44 93 PRO B N 1
ATOM 1933 C CA . PRO B 1 93 ? 0.788 7.871 -6.516 1 78.44 93 PRO B CA 1
ATOM 1934 C C . PRO B 1 93 ? 0.103 8.555 -7.699 1 78.44 93 PRO B C 1
ATOM 1936 O O . PRO B 1 93 ? -0.792 7.969 -8.312 1 78.44 93 PRO B O 1
ATOM 1939 N N . THR B 1 94 ? 0.503 9.766 -8.023 1 79.5 94 THR B N 1
ATOM 1940 C CA . THR B 1 94 ? -0.171 10.539 -9.062 1 79.5 94 THR B CA 1
ATOM 1941 C C . THR B 1 94 ? 0.643 10.539 -10.352 1 79.5 94 THR B C 1
ATOM 1943 O O . THR B 1 94 ? 0.173 11.016 -11.383 1 79.5 94 THR B O 1
ATOM 1946 N N . ARG B 1 95 ? 1.828 10.148 -10.273 1 81.75 95 ARG B N 1
ATOM 1947 C CA . ARG B 1 95 ? 2.691 10.062 -11.445 1 81.75 95 ARG B CA 1
ATOM 1948 C C . ARG B 1 95 ? 3.34 8.68 -11.547 1 81.75 95 ARG B C 1
ATOM 1950 O O . ARG B 1 95 ? 4.297 8.391 -10.828 1 81.75 95 ARG B O 1
ATOM 1957 N N . GLU B 1 96 ? 2.781 7.992 -12.516 1 74.38 96 GLU B N 1
ATOM 1958 C CA . GLU B 1 96 ? 3.252 6.617 -12.664 1 74.38 96 GLU B CA 1
ATOM 1959 C C . GLU B 1 96 ? 4.762 6.57 -12.883 1 74.38 96 GLU B C 1
ATOM 1961 O O . GLU B 1 96 ? 5.301 7.312 -13.703 1 74.38 96 GLU B O 1
ATOM 1966 N N . GLY B 1 97 ? 5.43 5.848 -12.023 1 78.69 97 GLY B N 1
ATOM 1967 C CA . GLY B 1 97 ? 6.84 5.562 -12.234 1 78.69 97 GLY B CA 1
ATOM 1968 C C . GLY B 1 97 ? 7.758 6.625 -11.656 1 78.69 97 GLY B C 1
ATOM 1969 O O . GLY B 1 97 ? 8.977 6.562 -11.828 1 78.69 97 GLY B O 1
ATOM 1970 N N . GLU B 1 98 ? 7.242 7.598 -11.023 1 85 98 GLU B N 1
ATOM 1971 C CA . GLU B 1 98 ? 8.055 8.68 -10.484 1 85 98 GLU B CA 1
ATOM 1972 C C . GLU B 1 98 ? 8.086 8.641 -8.961 1 85 98 GLU B C 1
ATOM 1974 O O . GLU B 1 98 ? 7.27 7.957 -8.336 1 85 98 GLU B O 1
ATOM 1979 N N . LEU B 1 99 ? 9.172 9.305 -8.43 1 91 99 LEU B N 1
ATOM 1980 C CA . LEU B 1 99 ? 9.289 9.469 -6.984 1 91 99 LEU B CA 1
ATOM 1981 C C . LEU B 1 99 ? 8.859 10.875 -6.562 1 91 99 LEU B C 1
ATOM 1983 O O . LEU B 1 99 ? 8.922 11.812 -7.359 1 91 99 LEU B O 1
ATOM 1987 N N . ALA B 1 100 ? 8.422 10.93 -5.367 1 93 100 ALA B N 1
ATOM 1988 C CA . ALA B 1 100 ? 8.148 12.219 -4.746 1 93 100 ALA B CA 1
ATOM 1989 C C . ALA B 1 100 ? 8.727 12.281 -3.332 1 93 100 ALA B C 1
ATOM 1991 O O . ALA B 1 100 ? 8.664 11.297 -2.59 1 93 100 ALA B O 1
ATOM 1992 N N . THR B 1 101 ? 9.266 13.453 -2.996 1 96.12 101 THR B N 1
ATOM 1993 C CA . THR B 1 101 ? 9.758 13.711 -1.648 1 96.12 101 THR B CA 1
ATOM 1994 C C . THR B 1 101 ? 8.727 14.484 -0.831 1 96.12 101 THR B C 1
ATOM 1996 O O . THR B 1 101 ? 8.141 15.445 -1.318 1 96.12 101 THR B O 1
ATOM 1999 N N . TYR B 1 102 ? 8.547 14 0.388 1 96.75 102 TYR B N 1
ATOM 2000 C CA . TYR B 1 102 ? 7.57 14.586 1.299 1 96.75 102 TYR B CA 1
ATOM 2001 C C . TYR B 1 102 ? 8.242 15.062 2.582 1 96.75 102 TYR B C 1
ATOM 2003 O O . TYR B 1 102 ? 9.305 14.57 2.953 1 96.75 102 TYR B O 1
ATOM 2011 N N . LEU B 1 103 ? 7.594 16.062 3.207 1 98.31 103 LEU B N 1
ATOM 2012 C CA . LEU B 1 103 ? 8.062 16.562 4.496 1 98.31 103 LEU B CA 1
ATOM 2013 C C . LEU B 1 103 ? 6.906 16.703 5.477 1 98.31 103 LEU B C 1
ATOM 2015 O O . LEU B 1 103 ? 6.082 17.609 5.336 1 98.31 103 LEU B O 1
ATOM 2019 N N . PRO B 1 104 ? 6.793 15.805 6.449 1 97.81 104 PRO B N 1
ATOM 2020 C CA . PRO B 1 104 ? 5.828 15.984 7.535 1 97.81 104 PRO B CA 1
ATOM 2021 C C . PRO B 1 104 ? 6.273 17.031 8.555 1 97.81 104 PRO B C 1
ATOM 2023 O O . PRO B 1 104 ? 7.398 16.969 9.055 1 97.81 104 PRO B O 1
ATOM 2026 N N . THR B 1 105 ? 5.402 17.922 8.867 1 97.38 105 THR B N 1
ATOM 2027 C CA . THR B 1 105 ? 5.734 18.969 9.844 1 97.38 105 THR B CA 1
ATOM 2028 C C . THR B 1 105 ? 4.531 19.281 10.727 1 97.38 105 THR B C 1
ATOM 2030 O O . THR B 1 105 ? 3.387 19.219 10.281 1 97.38 105 THR B O 1
ATOM 2033 N N . TRP B 1 106 ? 4.848 19.625 11.945 1 95.06 106 TRP B N 1
ATOM 2034 C CA . TRP B 1 106 ? 3.822 20.141 12.844 1 95.06 106 TRP B CA 1
ATOM 2035 C C . TRP B 1 106 ? 3.564 21.625 12.57 1 95.06 106 TRP B C 1
ATOM 2037 O O . TRP B 1 106 ? 4.504 22.391 12.367 1 95.06 106 TRP B O 1
ATOM 2047 N N . ASP B 1 107 ? 2.342 21.922 12.391 1 90.88 107 ASP B N 1
ATOM 2048 C CA . ASP B 1 107 ? 1.907 23.281 12.656 1 90.88 107 ASP B CA 1
ATOM 2049 C C . ASP B 1 107 ? 1.562 23.469 14.133 1 90.88 107 ASP B C 1
ATOM 2051 O O . ASP B 1 107 ? 0.468 23.109 14.57 1 90.88 107 ASP B O 1
ATOM 2055 N N . TRP B 1 108 ? 2.348 24.094 14.867 1 81.56 108 TRP B N 1
ATOM 2056 C CA . TRP B 1 108 ? 2.275 24.141 16.312 1 81.56 108 TRP B CA 1
ATOM 2057 C C . TRP B 1 108 ? 1.084 24.969 16.781 1 81.56 108 TRP B C 1
ATOM 2059 O O . TRP B 1 108 ? 0.388 24.609 17.734 1 81.56 108 TRP B O 1
ATOM 2069 N N . GLU B 1 109 ? 0.814 26 16.234 1 80.25 109 GLU B N 1
ATOM 2070 C CA . GLU B 1 109 ? -0.312 26.859 16.594 1 80.25 109 GLU B CA 1
ATOM 2071 C C . GLU B 1 109 ? -1.643 26.188 16.25 1 80.25 109 GLU B C 1
ATOM 2073 O O . GLU B 1 109 ? -2.557 26.156 17.078 1 80.25 109 GLU B O 1
ATOM 2078 N N . GLY B 1 110 ? -1.658 25.547 15.172 1 78.69 110 GLY B N 1
ATOM 2079 C CA . GLY B 1 110 ? -2.891 24.938 14.688 1 78.69 110 GLY B CA 1
ATOM 2080 C C . GLY B 1 110 ? -3.08 23.516 15.141 1 78.69 110 GLY B C 1
ATOM 2081 O O . GLY B 1 110 ? -4.137 22.922 14.914 1 78.69 110 GLY B O 1
ATOM 2082 N N . LYS B 1 111 ? -2.068 23.062 15.766 1 87.81 111 LYS B N 1
ATOM 2083 C CA . LYS B 1 111 ? -2.076 21.688 16.281 1 87.81 111 LYS B CA 1
ATOM 2084 C C . LYS B 1 111 ? -2.391 20.688 15.188 1 87.81 111 LYS B C 1
ATOM 2086 O O . LYS B 1 111 ? -3.242 19.812 15.359 1 87.81 111 LYS B O 1
ATOM 2091 N N . LYS B 1 112 ? -1.836 20.938 14.062 1 95.38 112 LYS B N 1
ATOM 2092 C CA . LYS B 1 112 ? -2.084 20.031 12.953 1 95.38 112 LYS B CA 1
ATOM 2093 C C . LYS B 1 112 ? -0.776 19.484 12.383 1 95.38 112 LYS B C 1
ATOM 2095 O O . LYS B 1 112 ? 0.264 20.141 12.477 1 95.38 112 LYS B O 1
ATOM 2100 N N . LEU B 1 113 ? 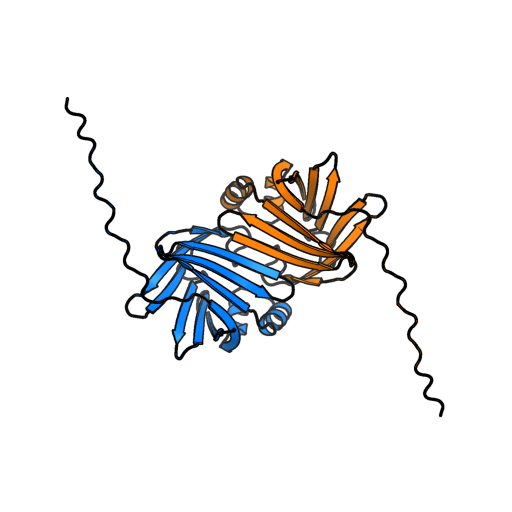-0.821 18.281 11.844 1 97.88 113 LEU B N 1
ATOM 2101 C CA . LEU B 1 113 ? 0.275 17.672 11.102 1 97.88 113 LEU B CA 1
ATOM 2102 C C . LEU B 1 113 ? 0.077 17.828 9.602 1 97.88 113 LEU B C 1
ATOM 2104 O O . LEU B 1 113 ? -0.962 17.453 9.062 1 97.88 113 LEU B O 1
ATOM 2108 N N . THR B 1 114 ? 1.104 18.406 8.938 1 97.94 114 THR B N 1
ATOM 2109 C CA . THR B 1 114 ? 1.051 18.578 7.492 1 97.94 114 THR B CA 1
ATOM 2110 C C . THR B 1 114 ? 2.154 17.781 6.809 1 97.94 114 THR B C 1
ATOM 2112 O O . THR B 1 114 ? 3.322 17.859 7.195 1 97.94 114 THR B O 1
ATOM 2115 N N . ILE B 1 115 ? 1.785 17.016 5.855 1 97.56 115 ILE B N 1
ATOM 2116 C CA . ILE B 1 115 ? 2.717 16.344 4.965 1 97.56 115 ILE B CA 1
ATOM 2117 C C . ILE B 1 115 ? 2.727 17.031 3.6 1 97.56 115 ILE B C 1
ATOM 2119 O O . ILE B 1 115 ? 1.778 16.891 2.822 1 97.56 115 ILE B O 1
ATOM 2123 N N . ARG B 1 116 ? 3.758 17.672 3.279 1 98.06 116 ARG B N 1
ATOM 2124 C CA . ARG B 1 116 ? 3.852 18.453 2.045 1 98.06 116 ARG B CA 1
ATOM 2125 C C . ARG B 1 116 ? 4.641 17.688 0.984 1 98.06 116 ARG B C 1
ATOM 2127 O O . ARG B 1 116 ? 5.621 17.016 1.298 1 98.06 116 ARG B O 1
ATOM 2134 N N . ASN B 1 117 ? 4.219 17.797 -0.167 1 97.88 117 ASN B N 1
ATOM 2135 C CA . ASN B 1 117 ? 4.988 17.328 -1.313 1 97.88 117 ASN B CA 1
ATOM 2136 C C . ASN B 1 117 ? 6.043 18.344 -1.732 1 97.88 117 ASN B C 1
ATOM 2138 O O . ASN B 1 117 ? 5.715 19.391 -2.293 1 97.88 117 ASN B O 1
ATOM 2142 N N . LEU B 1 118 ? 7.273 18.078 -1.527 1 97.81 118 LEU B N 1
ATOM 2143 C CA . LEU B 1 118 ? 8.352 19.016 -1.833 1 97.81 118 LEU B CA 1
ATOM 2144 C C . LEU B 1 118 ? 8.711 18.969 -3.314 1 97.81 118 LEU B C 1
ATOM 2146 O O . LEU B 1 118 ? 9.164 19.969 -3.881 1 97.81 118 LEU B O 1
ATOM 2150 N N . SER B 1 119 ? 8.57 17.797 -3.924 1 96.25 119 SER B N 1
ATOM 2151 C CA . SER B 1 119 ? 8.891 17.625 -5.336 1 96.25 119 SER B CA 1
ATOM 2152 C C . SER B 1 119 ? 7.867 18.312 -6.227 1 96.25 119 SER B C 1
ATOM 2154 O O . SER B 1 119 ? 8.188 18.719 -7.344 1 96.25 119 SER B O 1
ATOM 2156 N N . ARG B 1 120 ? 6.688 18.438 -5.766 1 95.94 120 ARG B N 1
ATOM 2157 C CA . ARG B 1 120 ? 5.574 19.031 -6.504 1 95.94 120 ARG B CA 1
ATOM 2158 C C . ARG B 1 120 ? 4.727 19.906 -5.598 1 95.94 120 ARG B C 1
ATOM 2160 O O . ARG B 1 120 ? 3.576 19.578 -5.297 1 95.94 120 ARG B O 1
ATOM 2167 N N . PRO B 1 121 ? 5.227 21 -5.312 1 96.69 121 PRO B N 1
ATOM 2168 C CA . PRO B 1 121 ? 4.566 21.875 -4.332 1 96.69 121 PRO B CA 1
ATOM 2169 C C . PRO B 1 121 ? 3.213 22.391 -4.816 1 96.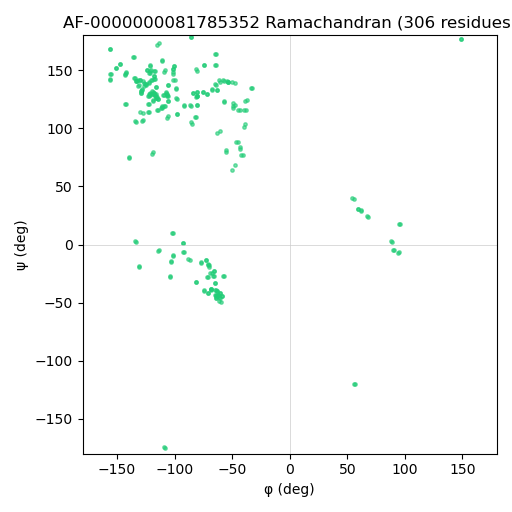69 121 PRO B C 1
ATOM 2171 O O . PRO B 1 121 ? 2.314 22.625 -4.004 1 96.69 121 PRO B O 1
ATOM 2174 N N . ASP B 1 122 ? 2.99 22.422 -6.16 1 95.44 122 ASP B N 1
ATOM 2175 C CA . ASP B 1 122 ? 1.805 23.109 -6.672 1 95.44 122 ASP B CA 1
ATOM 2176 C C . ASP B 1 122 ? 0.735 22.109 -7.094 1 95.44 122 ASP B C 1
ATOM 2178 O O . ASP B 1 122 ? -0.458 22.422 -7.078 1 95.44 122 ASP B O 1
ATOM 2182 N N . ASP B 1 123 ? 1.15 20.953 -7.484 1 94.38 123 ASP B N 1
ATOM 2183 C CA . ASP B 1 123 ? 0.154 20.062 -8.094 1 94.38 123 ASP B CA 1
ATOM 2184 C C . ASP B 1 123 ? 0.255 18.656 -7.527 1 94.38 123 ASP B C 1
ATOM 2186 O O . ASP B 1 123 ? -0.445 17.75 -7.984 1 94.38 123 ASP B O 1
ATOM 2190 N N . GLY B 1 124 ? 1.163 18.438 -6.547 1 94.88 124 GLY B N 1
ATOM 2191 C CA . GLY B 1 124 ? 1.258 17.156 -5.875 1 94.88 124 GLY B CA 1
ATOM 2192 C C . GLY B 1 124 ? 0.294 17.016 -4.711 1 94.88 124 GLY B C 1
ATOM 2193 O O . GLY B 1 124 ? -0.462 17.953 -4.41 1 94.88 124 GLY B O 1
ATOM 2194 N N . ILE B 1 125 ? 0.333 15.867 -4.102 1 96.06 125 ILE B N 1
ATOM 2195 C CA . ILE B 1 125 ? -0.598 15.586 -3.016 1 96.06 125 ILE B CA 1
ATOM 2196 C C . ILE B 1 125 ? -0.048 16.156 -1.707 1 96.06 125 ILE B C 1
ATOM 2198 O O . ILE B 1 125 ? 1.13 15.969 -1.392 1 96.06 125 ILE B O 1
ATOM 2202 N N . HIS B 1 126 ? -0.834 16.859 -1.026 1 97.81 126 HIS B N 1
ATOM 2203 C CA . HIS B 1 126 ? -0.597 17.328 0.334 1 97.81 126 HIS B CA 1
ATOM 2204 C C . HIS B 1 126 ? -1.668 16.812 1.289 1 97.81 126 HIS B C 1
ATOM 2206 O O . HIS B 1 126 ? -2.85 16.781 0.939 1 97.81 126 HIS B O 1
ATOM 2212 N N . VAL B 1 127 ? -1.227 16.469 2.494 1 97.88 127 VAL B N 1
ATOM 2213 C CA . VAL B 1 127 ? -2.164 15.93 3.469 1 97.88 127 VAL B CA 1
ATOM 2214 C C . VAL B 1 127 ? -1.995 16.641 4.809 1 97.88 127 VAL B C 1
ATOM 2216 O O . VAL B 1 127 ? -0.871 16.891 5.246 1 97.88 127 VAL B O 1
ATOM 2219 N N . THR B 1 128 ? -3.072 16.969 5.418 1 97.88 128 THR B N 1
ATOM 2220 C CA . THR B 1 128 ? -3.09 17.531 6.766 1 97.88 128 THR B CA 1
ATOM 2221 C C . THR B 1 128 ? -4.023 16.734 7.668 1 97.88 128 THR B C 1
ATOM 2223 O O . THR B 1 128 ? -5.117 16.344 7.254 1 97.88 128 THR B O 1
ATOM 2226 N N . ARG B 1 129 ? -3.559 16.531 8.906 1 98.38 129 ARG B N 1
ATOM 2227 C CA . ARG B 1 129 ? -4.391 15.883 9.906 1 98.38 129 ARG B CA 1
ATOM 2228 C C . ARG B 1 129 ? -4.512 16.75 11.164 1 98.38 129 ARG B C 1
ATOM 2230 O O . ARG B 1 129 ? -3.516 17.281 11.648 1 98.38 129 ARG B O 1
ATOM 2237 N N . GLU B 1 130 ? -5.703 16.812 11.656 1 97.38 130 GLU B N 1
ATOM 2238 C CA . GLU B 1 130 ? -5.969 17.609 12.859 1 97.38 130 GLU B CA 1
ATOM 2239 C C . GLU B 1 130 ? -7.137 17.031 13.656 1 97.38 130 GLU B C 1
ATOM 2241 O O . GLU B 1 130 ? -8.023 16.391 13.086 1 97.38 130 GLU B O 1
ATOM 2246 N N . LEU B 1 131 ? -7.094 17.266 14.984 1 96.25 131 LEU B N 1
ATOM 2247 C CA . LEU B 1 131 ? -8.227 16.922 15.828 1 96.25 131 LEU B CA 1
ATOM 2248 C C . LEU B 1 131 ? -9.18 18.109 15.977 1 96.25 131 LEU B C 1
ATOM 2250 O O . LEU B 1 131 ? -8.766 19.203 16.391 1 96.25 131 LEU B O 1
ATOM 2254 N N . VAL B 1 132 ? -10.383 17.906 15.539 1 94.94 132 VAL B N 1
ATOM 2255 C CA . VAL B 1 132 ? -11.422 18.922 15.617 1 94.94 132 VAL B CA 1
ATOM 2256 C C . VAL B 1 132 ? -12.664 18.344 16.281 1 94.94 132 VAL B C 1
ATOM 2258 O O . VAL B 1 132 ? -13.328 17.469 15.711 1 94.94 132 VAL B O 1
ATOM 2261 N N . GLY B 1 133 ? -13.055 18.844 17.547 1 92.81 133 GLY B N 1
ATOM 2262 C CA . GLY B 1 133 ? -14.258 18.359 18.203 1 92.81 133 GLY B CA 1
ATOM 2263 C C . GLY B 1 133 ? -14.242 16.859 18.469 1 92.81 133 GLY B C 1
ATOM 2264 O O . GLY B 1 133 ? -15.258 16.188 18.281 1 92.81 133 GLY B O 1
ATOM 2265 N N . GLY B 1 134 ? -13.109 16.312 18.672 1 93.12 134 GLY B N 1
ATOM 2266 C CA . GLY B 1 134 ? -12.984 14.891 18.969 1 93.12 134 GLY B CA 1
ATOM 2267 C C . GLY B 1 134 ? -12.836 14.016 17.75 1 93.12 134 GLY B C 1
ATOM 2268 O O . GLY B 1 134 ? -12.695 12.797 17.859 1 93.12 134 GLY B O 1
ATOM 2269 N N . MET B 1 135 ? -12.93 14.633 16.641 1 97.19 135 MET B N 1
ATOM 2270 C CA . MET B 1 135 ? -12.766 13.906 15.383 1 97.19 135 MET B CA 1
ATOM 2271 C C . MET B 1 135 ? -11.383 14.133 14.789 1 97.19 135 MET B C 1
ATOM 2273 O O . MET B 1 135 ? -10.789 15.195 14.984 1 97.19 135 MET B O 1
ATOM 2277 N N . LEU B 1 136 ? -10.898 13.086 14.125 1 98.19 136 LEU B N 1
ATOM 2278 C CA . LEU B 1 136 ? -9.75 13.289 13.25 1 98.19 136 LEU B CA 1
ATOM 2279 C C . LEU B 1 136 ? -10.188 13.75 11.867 1 98.19 136 LEU B C 1
ATOM 2281 O O . LEU B 1 136 ? -10.922 13.039 11.172 1 98.19 136 LEU B O 1
ATOM 2285 N N . VAL B 1 137 ? -9.75 14.891 11.508 1 98.38 137 VAL B N 1
ATOM 2286 C CA . VAL B 1 137 ? -10.055 15.438 10.195 1 98.38 137 VAL B CA 1
ATOM 2287 C C . VAL B 1 137 ? -8.805 15.422 9.32 1 98.38 137 VAL B C 1
ATOM 2289 O O . VAL B 1 137 ? -7.797 16.031 9.656 1 98.38 137 VAL B O 1
ATOM 2292 N N . GLN B 1 138 ? -8.906 14.727 8.258 1 98.5 138 GLN B N 1
ATOM 2293 C CA . GLN B 1 138 ? -7.84 14.703 7.262 1 98.5 138 GLN B CA 1
ATOM 2294 C C . GLN B 1 138 ? -8.219 15.508 6.027 1 98.5 138 GLN B C 1
ATOM 2296 O O . GLN B 1 138 ? -9.25 15.258 5.406 1 98.5 138 GLN B O 1
ATOM 2301 N N . THR B 1 139 ? -7.383 16.469 5.703 1 98.5 139 THR B N 1
ATOM 2302 C CA . THR B 1 139 ? -7.531 17.25 4.48 1 98.5 139 THR B CA 1
ATOM 2303 C C . THR B 1 139 ? -6.477 16.844 3.453 1 98.5 139 THR B C 1
ATOM 2305 O O . THR B 1 139 ? -5.285 16.797 3.766 1 98.5 139 THR B O 1
ATOM 2308 N N . GLN B 1 140 ? -6.926 16.562 2.23 1 98.12 140 GLN B N 1
ATOM 2309 C CA . GLN B 1 140 ? -6.031 16.188 1.142 1 98.12 140 GLN B CA 1
ATOM 2310 C C . GLN B 1 140 ? -6.234 17.094 -0.072 1 98.12 140 GLN B C 1
ATOM 2312 O O . GLN B 1 140 ? -7.367 17.391 -0.442 1 98.12 140 GLN B O 1
ATOM 2317 N N . MET B 1 141 ? -5.102 17.438 -0.615 1 97.94 141 MET B N 1
ATOM 2318 C CA . MET B 1 141 ? -5.129 18.391 -1.723 1 97.94 141 MET B CA 1
ATOM 2319 C C . MET B 1 141 ? -4.266 17.906 -2.881 1 97.94 141 MET B C 1
ATOM 2321 O O . MET B 1 141 ? -3.182 17.359 -2.666 1 97.94 141 MET B O 1
ATOM 2325 N N . VAL B 1 142 ? -4.742 18.109 -4.09 1 97.12 142 VAL B N 1
ATOM 2326 C CA . VAL B 1 142 ? -3.973 17.938 -5.316 1 97.12 142 VAL B CA 1
ATOM 2327 C C . VAL B 1 142 ? -4.367 19.031 -6.32 1 97.12 142 VAL B C 1
ATOM 2329 O O . VAL B 1 142 ? -5.527 19.109 -6.723 1 97.12 142 VAL B O 1
ATOM 2332 N N . GLY B 1 143 ? -3.352 19.797 -6.703 1 95.06 143 GLY B N 1
ATOM 2333 C CA . GLY B 1 143 ? -3.736 20.984 -7.457 1 95.06 143 GLY B CA 1
ATOM 2334 C C . GLY B 1 143 ? -4.719 21.859 -6.715 1 95.06 143 GLY B C 1
ATOM 2335 O O . GLY B 1 143 ? -4.449 22.297 -5.59 1 95.06 143 GLY B O 1
ATOM 2336 N N . THR B 1 144 ? -5.906 22.031 -7.348 1 96.25 144 THR B N 1
ATOM 2337 C CA . THR B 1 144 ? -6.891 22.922 -6.73 1 96.25 144 THR B CA 1
ATOM 2338 C C . THR B 1 144 ? -7.969 22.109 -6.016 1 96.25 144 THR B C 1
ATOM 2340 O O . THR B 1 144 ? -8.797 22.672 -5.289 1 96.25 144 THR B O 1
ATOM 2343 N N . ALA B 1 145 ? -7.988 20.875 -6.18 1 97.94 145 ALA B N 1
ATOM 2344 C CA . ALA B 1 145 ? -9 20.031 -5.555 1 97.94 145 ALA B CA 1
ATOM 2345 C C . ALA B 1 145 ? -8.641 19.734 -4.102 1 97.94 145 ALA B C 1
ATOM 2347 O O . ALA B 1 145 ? -7.496 19.391 -3.791 1 97.94 145 ALA B O 1
ATOM 2348 N N . VAL B 1 146 ? -9.594 19.922 -3.229 1 98.44 146 VAL B N 1
ATOM 2349 C CA . VAL B 1 146 ? -9.398 19.688 -1.801 1 98.44 146 VAL B CA 1
ATOM 2350 C C . VAL B 1 146 ? -10.523 18.797 -1.262 1 98.44 146 VAL B C 1
ATOM 2352 O O . VAL B 1 146 ? -11.703 19.047 -1.542 1 98.44 146 VAL B O 1
ATOM 2355 N N . ALA B 1 147 ? -10.164 17.797 -0.572 1 98.62 147 ALA B N 1
ATOM 2356 C CA . ALA B 1 147 ? -11.148 16.938 0.088 1 98.62 147 ALA B CA 1
ATOM 2357 C C . ALA B 1 147 ? -10.914 16.906 1.596 1 98.62 147 ALA B C 1
ATOM 2359 O O . ALA B 1 147 ? -9.789 17.062 2.062 1 98.62 147 ALA B O 1
ATOM 2360 N N . LYS B 1 148 ? -11.953 16.734 2.357 1 98.56 148 LYS B N 1
ATOM 2361 C CA . LYS B 1 148 ? -11.891 16.5 3.797 1 98.56 148 LYS B CA 1
ATOM 2362 C C . LYS B 1 148 ? -12.547 15.172 4.164 1 98.56 148 LYS B C 1
ATOM 2364 O O . LYS B 1 148 ? -13.656 14.875 3.715 1 98.56 148 LYS B O 1
ATOM 2369 N N . ARG B 1 149 ? -11.883 14.422 4.883 1 98.56 149 ARG B N 1
ATOM 2370 C CA . ARG B 1 149 ? -12.367 13.141 5.391 1 98.56 149 ARG B CA 1
ATOM 2371 C C . ARG B 1 149 ? -12.43 13.141 6.914 1 98.56 149 ARG B C 1
ATOM 2373 O O . ARG B 1 149 ? -11.461 13.508 7.578 1 98.56 149 ARG B O 1
ATOM 2380 N N . TYR B 1 150 ? -13.539 12.734 7.445 1 98.62 150 TYR B N 1
ATOM 2381 C CA . TYR B 1 150 ? -13.797 12.797 8.883 1 98.62 150 TYR B CA 1
ATOM 2382 C C . TYR B 1 150 ? -13.805 11.406 9.5 1 98.62 150 TYR B C 1
ATOM 2384 O O . TYR B 1 150 ? -14.531 10.523 9.039 1 98.62 150 TYR B O 1
ATOM 2392 N N . PHE B 1 151 ? -13.055 11.266 10.531 1 98.62 151 PHE B N 1
ATOM 2393 C CA . PHE B 1 151 ? -12.93 9.992 11.227 1 98.62 151 PHE B CA 1
ATOM 2394 C C . PHE B 1 151 ? -13.328 10.141 12.695 1 98.62 151 PHE B C 1
ATOM 2396 O O . PHE B 1 151 ? -13.047 11.164 13.32 1 98.62 151 PHE B O 1
ATOM 2403 N N . VAL B 1 152 ? -13.859 9.117 13.211 1 98.44 152 VAL B N 1
ATOM 2404 C CA . VAL B 1 152 ? -14.172 9.07 14.633 1 98.44 152 VAL B CA 1
ATOM 2405 C C . VAL B 1 152 ? -13.375 7.949 15.297 1 98.44 152 VAL B C 1
ATOM 2407 O O . VAL B 1 152 ? -13.094 6.922 14.68 1 98.44 152 VAL B O 1
ATOM 2410 N N . ARG B 1 153 ? -13.062 8.148 16.516 1 97.44 153 ARG B N 1
ATOM 2411 C CA . ARG B 1 153 ? -12.273 7.172 17.266 1 97.44 153 ARG B CA 1
ATOM 2412 C C . ARG B 1 153 ? -13.07 5.887 17.484 1 97.44 153 ARG B C 1
ATOM 2414 O O . ARG B 1 153 ? -14.266 5.934 17.797 1 97.44 153 ARG B O 1
ATOM 2421 N N . THR B 1 154 ? -12.305 4.828 17.203 1 92.25 154 THR B N 1
ATOM 2422 C CA . THR B 1 154 ? -12.914 3.537 17.484 1 92.25 154 THR B CA 1
ATOM 2423 C C . THR B 1 154 ? -12.258 2.873 18.688 1 92.25 154 THR B C 1
ATOM 2425 O O . THR B 1 154 ? -11.117 3.195 19.031 1 92.25 154 THR B O 1
ATOM 2428 N N . VAL B 1 155 ? -12.938 2.055 19.547 1 74.06 155 VAL B N 1
ATOM 2429 C CA . VAL B 1 155 ? -12.461 1.413 20.766 1 74.06 155 VAL B CA 1
ATOM 2430 C C . VAL B 1 155 ? -11.523 0.258 20.406 1 74.06 155 VAL B C 1
ATOM 2432 O O . VAL B 1 155 ? -11.711 -0.404 19.375 1 74.06 155 VAL B O 1
#

pLDDT: mean 90.03, std 13.67, range [34.97, 98.62]

Radius of gyration: 22.68 Å; Cα contacts (8 Å, |Δi|>4): 690; chains: 2; bounding box: 96×57×45 Å

InterPro domains:
  IPR000463 Cytosolic fatty-acid binding [PR00178] (21-43)
  IPR000463 Cytosolic fatty-acid binding [PR00178] (81-97)
  IPR000463 Cytosolic fatty-acid binding [PR00178] (133-153)
  IPR000463 Cytosolic fatty-acid binding [PS00214] (23-40)
  IPR000566 Lipocalin/cytosolic fatty-acid binding domain [PF00061] (22-140)
  IPR012674 Calycin [G3DSA:2.40.128.20] (18-154)
  IPR012674 Calycin [SSF50814] (19-153)
  IPR031259 Intracellular lipid binding protein [PTHR11955] (20-151)

Foldseek 3Di:
DPPPPPPPPPDPPDDFQLDDPAAKKKWDDKDLQLVQCVLLVHDDVVSVVVVPWIWMWGWDADRQQWIWIWIDTPVDIDIDTDHAQDKDKDDASSDPPDIWIWHWYAPNVQSKIKIATPRPRAFGKIWMWDDDPQWIWIWIDGHHRIMIIIIHGDD/DPPPPPPPDPDPDDDFQLDDPAAKKKWDDKDLQLVQCVLLVHDDVVSVVVVPWIWMWGWDADRQQWIWIWIDTPVDIDIDTDHAQDKDKDDASSDPPDIWIWHWYAPNVQSKIKIATPRPRAFGKIWMWDDDPQWIWIWIDGHHRIMIIIIHGDD

Sequence (310 aa):
MSNTTSEQEPLPPKPKAPVDLSGKWKLIKNENYDEFLQALGVGKIARVAASSQSPTMEIKQDENDNMVVTVSTPMRATEDRYTVGQEFTNPDPTREGELATYLPTWDWEGKKLTIRNLSRPDDGIHVTRELVGGMLVQTQMVGTAVAKRYFVRTVMSNTTSEQEPLPPKPKAPVDLSGKWKLIKNENYDEFLQALGVGKIARVAASSQSPTMEIKQDENDNMVVTVSTPMRATEDRYTVGQEFTNPDPTREGELATYLPTWDWEGKKLTIRNLSRPDDGIHVTRELVGGMLVQTQMVGTAVAKRYFVRTV